Protein AF-0000000078046841 (afdb_homodimer)

pLDDT: mean 71.45, std 25.43, range [23.59, 97.56]

Foldseek 3Di:
DPPPPPCPPWDFDWDADPVGDIQDRDTDHQQAFPLVVLQCDQVRDDPPDPDDDPGSVVDWDDAPNDTGDRGDGNNRPPRPCVPPVNDDDDDDDDDDPPPPPPPPPPPPPPDDPPCPVPPPPD/DPPPPVVDPWDFDWDADPVGDIQDRDTDDQQAFPLVVLQCDQVRDDPPDPDDDPGSVVDWDDAPNDTGDRGDGNNRPPRPCVPPVVDDDDDDDDDDPPPPPPPPPPPPPPDDPPPPVPPVPD

Solvent-accessible surface area (backbone atoms only — not comparable to full-atom values): 14817 Å² total; per-residue (Å²): 131,81,81,64,84,63,82,52,84,51,39,32,36,26,34,34,35,90,89,65,52,68,39,69,68,45,78,38,56,40,77,40,34,41,45,60,52,34,51,44,46,50,79,55,52,61,85,90,59,76,89,63,44,90,48,28,86,28,46,44,46,33,44,89,90,35,75,64,54,55,89,36,28,50,52,63,40,43,56,6,73,61,16,72,50,65,56,46,75,32,39,40,46,66,62,68,75,76,67,81,59,75,67,66,73,73,70,73,78,76,80,79,80,77,74,77,81,70,84,75,80,129,131,80,82,62,80,71,86,50,81,53,39,31,36,25,34,35,34,89,88,65,51,67,38,70,70,43,78,39,56,38,77,41,33,42,46,58,53,34,51,45,45,50,81,55,52,63,86,90,60,77,89,64,43,88,48,26,86,30,48,44,47,32,44,89,89,36,76,65,54,55,90,35,27,51,52,64,40,43,56,6,73,63,16,71,52,63,54,44,75,32,38,40,43,66,61,70,73,77,66,80,60,76,68,68,72,73,70,80,77,77,82,80,80,78,78,71,81,71,79,70,80,126

Secondary structure (DSSP, 8-state):
----S----PEEEEEE-TTSPEEEEEEE-TT-BHHHHHHHHHHHPPTT--S--SSGGGEEEEETTEEPPTTSBTTTS--GGG-SSSEEEEEEEEPP---TT---------------------/----S-S-S-EEEEEE-TTSPEEEEEEE-TT-BHHHHHHHHHHHPPTT--S--SSGGGEEEEETTEEPPTTSBTTTS--GGG-SSSEEEEEEEEPPP--TT---------------------

Radius of gyration: 28.29 Å; Cα contacts (8 Å, |Δi|>4): 381; chains: 2; bounding box: 91×81×50 Å

Sequence (244 aa):
MSVSQDQANQLLIKFRLIDGTDIGPKEFPPATLVRDLKEAIPGLWPKGKENGPKEGEDVKLISGGKILDNNTTLEQCNIALYGNSGVTTMHAVIKQPPQDTEKEMTGNPKQGRTSRCHCVIQMSVSQDQANQLLIKFRLIDGTDIGPKEFPPATLVRDLKEAIPGLWPKGKENGPKEGEDVKLISGGKILDNNTTLEQCNIALYGNSGVTTMHAVIKQPPQDTEKEMTGNPKQGRTSRCHCVIQ

Organism: NCBI:txid267555

InterPro domains:
  IPR000626 Ubiquitin-like domain [PS50053] (11-79)
  IPR029071 Ubiquitin-like domain superfamily [SSF54236] (9-100)
  IPR039540 UBL3-like, ubiquitin domain [PF13881] (10-120)
  IPR040015 UBL3-like [PTHR13169] (8-121)

Structure (mmCIF, N/CA/C/O backbone):
data_AF-0000000078046841-model_v1
#
loop_
_entity.id
_entity.type
_entity.pdbx_description
1 polymer 'Ubiquitin-like domain-containing protein'
#
loop_
_atom_site.group_PDB
_atom_site.id
_atom_site.type_symbol
_atom_site.label_atom_id
_atom_site.label_alt_id
_atom_site.label_comp_id
_atom_site.label_asym_id
_atom_site.label_entity_id
_atom_site.label_seq_id
_atom_site.pdbx_PDB_ins_code
_atom_site.Cartn_x
_atom_site.Cartn_y
_atom_site.Cartn_z
_atom_site.occupancy
_atom_site.B_iso_or_equiv
_atom_site.auth_seq_id
_atom_site.auth_comp_id
_atom_site.auth_asym_id
_atom_site.auth_atom_id
_atom_site.pdbx_PDB_model_num
ATOM 1 N N . MET A 1 1 ? 34.781 8.508 0.606 1 26.69 1 MET A N 1
ATOM 2 C CA . MET A 1 1 ? 33.594 8.539 1.448 1 26.69 1 MET A CA 1
ATOM 3 C C . MET A 1 1 ? 32.438 7.84 0.765 1 26.69 1 MET A C 1
ATOM 5 O O . MET A 1 1 ? 32.062 8.188 -0.358 1 26.69 1 MET A O 1
ATOM 9 N N . SER A 1 2 ? 32.25 6.375 0.798 1 32.28 2 SER A N 1
ATOM 10 C CA . SER A 1 2 ? 31.312 5.457 0.141 1 32.28 2 SER A CA 1
ATOM 11 C C . SER A 1 2 ? 29.891 5.984 0.183 1 32.28 2 SER A C 1
ATOM 13 O O . SER A 1 2 ? 29.375 6.312 1.255 1 32.28 2 SER A O 1
ATOM 15 N N . VAL A 1 3 ? 29.531 6.902 -0.622 1 33.5 3 VAL A N 1
ATOM 16 C CA . VAL A 1 3 ? 28.188 7.418 -0.85 1 33.5 3 VAL A CA 1
ATOM 17 C C . VAL A 1 3 ? 27.156 6.305 -0.638 1 33.5 3 VAL A C 1
ATOM 19 O O . VAL A 1 3 ? 27.125 5.332 -1.396 1 33.5 3 VAL A O 1
ATOM 22 N N . SER A 1 4 ? 27.109 5.742 0.587 1 35.5 4 SER A N 1
ATOM 23 C CA . SER A 1 4 ? 26.375 4.613 1.146 1 35.5 4 SER A CA 1
ATOM 24 C C . SER A 1 4 ? 25.016 4.441 0.459 1 35.5 4 SER A C 1
ATOM 26 O O . SER A 1 4 ? 24.359 5.426 0.131 1 35.5 4 SER A O 1
ATOM 28 N N . GLN A 1 5 ? 24.797 3.455 -0.432 1 38.38 5 GLN A N 1
ATOM 29 C CA . GLN A 1 5 ? 23.672 2.816 -1.095 1 38.38 5 GLN A CA 1
ATOM 30 C C . GLN A 1 5 ? 22.375 3.031 -0.305 1 38.38 5 GLN A C 1
ATOM 32 O O . GLN A 1 5 ? 21.391 2.318 -0.51 1 38.38 5 GLN A O 1
ATOM 37 N N . ASP A 1 6 ? 22.5 3.645 0.898 1 38.75 6 ASP A N 1
ATOM 38 C CA . ASP A 1 6 ? 21.375 3.879 1.797 1 38.75 6 ASP A CA 1
ATOM 39 C C . ASP A 1 6 ? 20.281 4.672 1.1 1 38.75 6 ASP A C 1
ATOM 41 O O . ASP A 1 6 ? 19.422 5.266 1.759 1 38.75 6 ASP A O 1
ATOM 45 N N . GLN A 1 7 ? 20.594 5.34 0.045 1 45.16 7 GLN A N 1
ATOM 46 C CA . GLN A 1 7 ? 19.547 6.066 -0.667 1 45.16 7 GLN A CA 1
ATOM 47 C C . GLN A 1 7 ? 18.234 5.289 -0.665 1 45.16 7 GLN A C 1
ATOM 49 O O . GLN A 1 7 ? 18.078 4.332 -1.424 1 45.16 7 GLN A O 1
ATOM 54 N N . ALA A 1 8 ? 18 4.754 0.41 1 46.78 8 ALA A N 1
ATOM 55 C CA . ALA A 1 8 ? 16.984 3.965 1.11 1 46.78 8 ALA A CA 1
ATOM 56 C C . ALA A 1 8 ? 15.609 4.176 0.498 1 46.78 8 ALA A C 1
ATOM 58 O O . ALA A 1 8 ? 15.367 5.172 -0.187 1 46.78 8 ALA A O 1
ATOM 59 N N . ASN A 1 9 ? 14.781 3.068 0.381 1 63.84 9 ASN A N 1
ATOM 60 C CA . ASN A 1 9 ? 13.375 2.822 0.074 1 63.84 9 ASN A CA 1
ATOM 61 C C . ASN A 1 9 ? 12.477 3.908 0.659 1 63.84 9 ASN A C 1
ATOM 63 O O . ASN A 1 9 ? 11.5 3.607 1.351 1 63.84 9 ASN A O 1
ATOM 67 N N . GLN A 1 10 ? 13.047 5.223 0.376 1 74.44 10 GLN A N 1
ATOM 68 C CA . GLN A 1 10 ? 12.18 6.289 0.861 1 74.44 10 GLN A CA 1
ATOM 69 C C . GLN A 1 10 ? 10.852 6.301 0.108 1 74.44 10 GLN A C 1
ATOM 71 O O . GLN A 1 10 ? 10.781 5.875 -1.047 1 74.44 10 GLN A O 1
ATOM 76 N N . LEU A 1 11 ? 9.844 6.789 0.832 1 78.44 11 LEU A N 1
ATOM 77 C CA . LEU A 1 11 ? 8.523 6.98 0.24 1 78.44 11 LEU A CA 1
ATOM 78 C C . LEU A 1 11 ? 8.289 8.445 -0.092 1 78.44 11 LEU A C 1
ATOM 80 O O . LEU A 1 11 ? 8.57 9.328 0.724 1 78.44 11 LEU A O 1
ATOM 84 N N . LEU A 1 12 ? 7.891 8.688 -1.358 1 83.69 12 LEU A N 1
ATOM 85 C CA . LEU A 1 12 ? 7.465 10.031 -1.739 1 83.69 12 LEU A CA 1
ATOM 86 C C . LEU A 1 12 ? 5.984 10.242 -1.438 1 83.69 12 LEU A C 1
ATOM 88 O O . LEU A 1 12 ? 5.129 9.57 -2.02 1 83.69 12 LEU A O 1
ATOM 92 N N . ILE A 1 13 ? 5.73 11.242 -0.548 1 86.38 13 ILE A N 1
ATOM 93 C CA . ILE A 1 13 ? 4.363 11.422 -0.079 1 86.38 13 ILE A CA 1
ATOM 94 C C . ILE A 1 13 ? 3.916 12.859 -0.336 1 86.38 13 ILE A C 1
ATOM 96 O O . ILE A 1 13 ? 4.672 13.805 -0.091 1 86.38 13 ILE A O 1
ATOM 100 N N . LYS A 1 14 ? 2.781 12.992 -0.887 1 89.62 14 LYS A N 1
ATOM 101 C CA . LYS A 1 14 ? 2.141 14.297 -0.939 1 89.62 14 LYS A CA 1
ATOM 102 C C . LYS A 1 14 ? 0.841 14.312 -0.14 1 89.62 14 LYS A C 1
ATOM 104 O O . LYS A 1 14 ? 0.157 13.289 -0.047 1 89.62 14 LYS A O 1
ATOM 109 N N . PHE A 1 15 ? 0.534 15.43 0.406 1 92.31 15 PHE A N 1
ATOM 110 C CA . PHE A 1 15 ? -0.674 15.625 1.199 1 92.31 15 PHE A CA 1
ATOM 111 C C . PHE A 1 15 ? -1.666 16.516 0.466 1 92.31 15 PHE A C 1
ATOM 113 O O . PHE A 1 15 ? -1.354 17.672 0.144 1 92.31 15 PHE A O 1
ATOM 120 N N . ARG A 1 16 ? -2.848 15.992 0.208 1 90.62 16 ARG A N 1
ATOM 121 C CA . ARG A 1 16 ? -3.893 16.734 -0.483 1 90.62 16 ARG A CA 1
ATOM 122 C C . ARG A 1 16 ? -4.875 17.359 0.511 1 90.62 16 ARG A C 1
ATOM 124 O O . ARG A 1 16 ? -5.473 16.641 1.32 1 90.62 16 ARG A O 1
ATOM 131 N N . LEU A 1 17 ? -4.977 18.672 0.481 1 92.38 17 LEU A N 1
ATOM 132 C CA . LEU A 1 17 ? -5.934 19.375 1.324 1 92.38 17 LEU A CA 1
ATOM 133 C C . LEU A 1 17 ? -7.332 19.328 0.723 1 92.38 17 LEU A C 1
ATOM 135 O O . LEU A 1 17 ? -7.496 18.969 -0.445 1 92.38 17 LEU A O 1
ATOM 139 N N . ILE A 1 18 ? -8.32 19.656 1.503 1 89.62 18 ILE A N 1
ATOM 140 C CA . ILE A 1 18 ? -9.727 19.578 1.113 1 89.62 18 ILE A CA 1
ATOM 141 C C . ILE A 1 18 ? -9.984 20.484 -0.086 1 89.62 18 ILE A C 1
ATOM 143 O O . ILE A 1 18 ? -10.875 20.203 -0.899 1 89.62 18 ILE A O 1
ATOM 147 N N . ASP A 1 19 ? -9.234 21.578 -0.17 1 90.12 19 ASP A N 1
ATOM 148 C CA . ASP A 1 19 ? -9.469 22.531 -1.255 1 90.12 19 ASP A CA 1
ATOM 149 C C . ASP A 1 19 ? -8.695 22.125 -2.51 1 90.12 19 ASP A C 1
ATOM 151 O O . ASP A 1 19 ? -8.688 22.859 -3.5 1 90.12 19 ASP A O 1
ATOM 155 N N . GLY A 1 20 ? -7.957 21.094 -2.479 1 92.31 20 GLY A N 1
ATOM 156 C CA . GLY A 1 20 ? -7.27 20.562 -3.648 1 92.31 20 GLY A CA 1
ATOM 157 C C . GLY A 1 20 ? -5.793 20.922 -3.678 1 92.31 20 GLY A C 1
ATOM 158 O O . GLY A 1 20 ? -5.055 20.453 -4.547 1 92.31 20 GLY A O 1
ATOM 159 N N . THR A 1 21 ? -5.387 21.734 -2.732 1 92.81 21 THR A N 1
ATOM 160 C CA . THR A 1 21 ? -3.971 22.078 -2.654 1 92.81 21 THR A CA 1
ATOM 161 C C . THR A 1 21 ? -3.135 20.859 -2.262 1 92.81 21 THR A C 1
ATOM 163 O O . THR A 1 21 ? -3.523 20.094 -1.376 1 92.81 21 THR A O 1
ATOM 166 N N . ASP A 1 22 ? -2.027 20.672 -2.979 1 92.38 22 ASP A N 1
ATOM 167 C CA . ASP A 1 22 ? -1.104 19.594 -2.637 1 92.38 22 ASP A CA 1
ATOM 168 C C . ASP A 1 22 ? 0.11 20.125 -1.883 1 92.38 22 ASP A C 1
ATOM 170 O O . ASP A 1 22 ? 0.723 21.109 -2.301 1 92.38 22 ASP A O 1
ATOM 174 N N . ILE A 1 23 ? 0.384 19.516 -0.786 1 95.62 23 ILE A N 1
ATOM 175 C CA . ILE A 1 23 ? 1.617 19.75 -0.045 1 95.62 23 ILE A CA 1
ATOM 176 C C . ILE A 1 23 ? 2.621 18.641 -0.341 1 95.62 23 ILE A C 1
ATOM 178 O O . ILE A 1 23 ? 2.367 17.469 -0.047 1 95.62 23 ILE A O 1
ATOM 182 N N . GLY A 1 24 ? 3.748 19.078 -0.824 1 91.81 24 GLY A N 1
ATOM 183 C CA . GLY A 1 24 ? 4.73 18.094 -1.256 1 91.81 24 GLY A CA 1
ATOM 184 C C . GLY A 1 24 ? 4.777 17.922 -2.762 1 91.81 24 GLY A C 1
ATOM 185 O O . GLY A 1 24 ? 4.34 18.812 -3.508 1 91.81 24 GLY A O 1
ATOM 186 N N . PRO A 1 25 ? 5.383 16.781 -3.098 1 90.12 25 PRO A N 1
ATOM 187 C CA . PRO A 1 25 ? 5.773 15.586 -2.354 1 90.12 25 PRO A CA 1
ATOM 188 C C . PRO A 1 25 ? 7.043 15.797 -1.529 1 90.12 25 PRO A C 1
ATOM 190 O O . PRO A 1 25 ? 7.859 16.656 -1.854 1 90.12 25 PRO A O 1
ATOM 193 N N . LYS A 1 26 ? 7.117 15.039 -0.399 1 92.12 26 LYS A N 1
ATOM 194 C CA . LYS A 1 26 ? 8.289 14.961 0.463 1 92.12 26 LYS A CA 1
ATOM 195 C C . LYS A 1 26 ? 8.688 13.508 0.717 1 92.12 26 LYS A C 1
ATOM 197 O O . LYS A 1 26 ? 7.832 12.625 0.753 1 92.12 26 LYS A O 1
ATOM 202 N N . GLU A 1 27 ? 9.961 13.305 0.872 1 88.12 27 GLU A N 1
ATOM 203 C CA . GLU A 1 27 ? 10.461 11.961 1.127 1 88.12 27 GLU A CA 1
ATOM 204 C C . GLU A 1 27 ? 10.445 11.633 2.619 1 88.12 27 GLU A C 1
ATOM 206 O O . GLU A 1 27 ? 10.82 12.469 3.445 1 88.12 27 GLU A O 1
ATOM 211 N N . PHE A 1 28 ? 9.953 10.445 2.883 1 88.75 28 PHE A N 1
ATOM 212 C CA . PHE A 1 28 ? 9.977 9.938 4.25 1 88.75 28 PHE A CA 1
ATOM 213 C C . PHE A 1 28 ? 10.469 8.492 4.273 1 88.75 28 PHE A C 1
ATOM 215 O O . PHE A 1 28 ? 10.117 7.695 3.398 1 88.75 28 PHE A O 1
ATOM 222 N N . PRO A 1 29 ? 11.258 8.18 5.312 1 86.5 29 PRO A N 1
ATOM 223 C CA . PRO A 1 29 ? 11.555 6.758 5.516 1 86.5 29 PRO A CA 1
ATOM 224 C C . PRO A 1 29 ? 10.312 5.93 5.812 1 86.5 29 PRO A C 1
ATOM 226 O O . PRO A 1 29 ? 9.398 6.406 6.488 1 86.5 29 PRO A O 1
ATOM 229 N N . PRO A 1 30 ? 10.281 4.734 5.367 1 80.88 30 PRO A N 1
ATOM 230 C CA . PRO A 1 30 ? 9.148 3.848 5.633 1 80.88 30 PRO A CA 1
ATOM 231 C C . PRO A 1 30 ? 8.883 3.658 7.125 1 80.88 30 PRO A C 1
ATOM 233 O O . PRO A 1 30 ? 7.75 3.369 7.523 1 80.88 30 PRO A O 1
ATOM 236 N N . ALA A 1 31 ? 9.875 3.889 8 1 83.56 31 ALA A N 1
ATOM 237 C CA . ALA A 1 31 ? 9.75 3.688 9.445 1 83.56 31 ALA A CA 1
ATOM 238 C C . ALA A 1 31 ? 9.133 4.91 10.117 1 83.56 31 ALA A C 1
ATOM 240 O O . ALA A 1 31 ? 8.859 4.891 11.32 1 83.56 31 ALA A O 1
ATOM 241 N N . THR A 1 32 ? 8.828 5.934 9.305 1 90.5 32 THR A N 1
ATOM 242 C CA . THR A 1 32 ? 8.25 7.141 9.875 1 90.5 32 THR A CA 1
ATOM 243 C C . THR A 1 32 ? 6.883 6.852 10.484 1 90.5 32 THR A C 1
ATOM 245 O O . THR A 1 32 ? 6.039 6.215 9.852 1 90.5 32 THR A O 1
ATOM 248 N N . LEU A 1 33 ? 6.672 7.262 11.75 1 94.06 33 LEU A N 1
ATOM 249 C CA . LEU A 1 33 ? 5.359 7.172 12.375 1 94.06 33 LEU A CA 1
ATOM 250 C C . LEU A 1 33 ? 4.402 8.203 11.789 1 94.06 33 LEU A C 1
ATOM 252 O O . LEU A 1 33 ?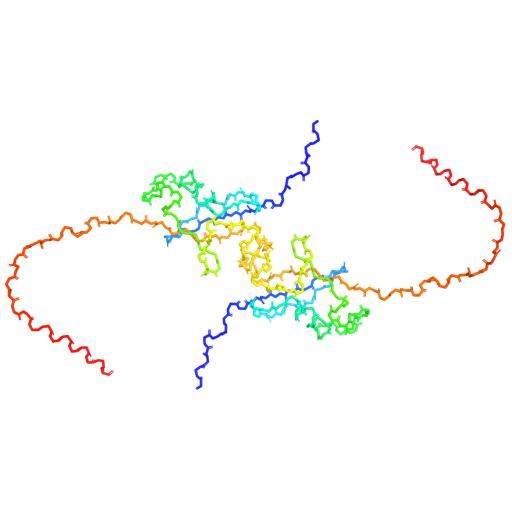 4.816 9.312 11.438 1 94.06 33 LEU A O 1
ATOM 256 N N . VAL A 1 34 ? 3.143 7.883 11.781 1 94.88 34 VAL A N 1
ATOM 257 C CA . VAL A 1 34 ? 2.105 8.781 11.281 1 94.88 34 VAL A CA 1
ATOM 258 C C . VAL A 1 34 ? 2.119 10.078 12.086 1 94.88 34 VAL A C 1
ATOM 260 O O . VAL A 1 34 ? 1.979 11.164 11.523 1 94.88 34 VAL A O 1
ATOM 263 N N . ARG A 1 35 ? 2.328 9.961 13.406 1 97.12 35 ARG A N 1
ATOM 264 C CA . ARG A 1 35 ? 2.379 11.164 14.234 1 97.12 35 ARG A CA 1
ATOM 265 C C . ARG A 1 35 ? 3.49 12.102 13.773 1 97.12 35 ARG A C 1
ATOM 267 O O . ARG A 1 35 ? 3.32 13.32 13.773 1 97.12 35 ARG A O 1
ATOM 274 N N . ASP A 1 36 ? 4.633 11.594 13.398 1 97.25 36 ASP A N 1
ATOM 275 C CA . ASP A 1 36 ? 5.75 12.406 12.93 1 97.25 36 ASP A CA 1
ATOM 276 C C . ASP A 1 36 ? 5.438 13.023 11.562 1 97.25 36 ASP A C 1
ATOM 278 O O . ASP A 1 36 ? 5.844 14.156 11.281 1 97.25 36 ASP A O 1
ATOM 282 N N . LEU A 1 37 ? 4.707 12.297 10.773 1 94.94 37 LEU A N 1
ATOM 283 C CA . LEU A 1 37 ? 4.246 12.828 9.492 1 94.94 37 LEU A CA 1
ATOM 284 C C . LEU A 1 37 ? 3.367 14.055 9.703 1 94.94 37 LEU A C 1
ATOM 286 O O . LEU A 1 37 ? 3.543 15.07 9.023 1 94.94 37 LEU A O 1
ATOM 290 N N . LYS A 1 38 ? 2.463 13.93 10.586 1 97.12 38 LYS A N 1
ATOM 291 C CA . LYS A 1 38 ? 1.571 15.039 10.922 1 97.12 38 LYS A CA 1
ATOM 292 C C . LYS A 1 38 ? 2.361 16.25 11.391 1 97.12 38 LYS A C 1
ATOM 294 O O . LYS A 1 38 ? 2.039 17.391 11.031 1 97.12 38 LYS A O 1
ATOM 299 N N . GLU A 1 39 ? 3.354 16.047 12.18 1 97.56 39 GLU A N 1
ATOM 300 C CA . GLU A 1 39 ? 4.164 17.125 12.742 1 97.56 39 GLU A CA 1
ATOM 301 C C . GLU A 1 39 ? 4.961 17.844 11.656 1 97.56 39 GLU A C 1
ATOM 303 O O . GLU A 1 39 ? 5.387 18.984 11.844 1 97.56 39 GLU A O 1
ATOM 308 N N . ALA A 1 40 ? 5.148 17.203 10.531 1 97 40 ALA A N 1
ATOM 309 C CA . ALA A 1 40 ? 5.918 17.812 9.445 1 97 40 ALA A CA 1
ATOM 310 C C . ALA A 1 40 ? 5.066 18.797 8.656 1 97 40 ALA A C 1
ATOM 312 O O . ALA A 1 40 ? 5.598 19.719 8.023 1 97 40 ALA A O 1
ATOM 313 N N . ILE A 1 41 ? 3.797 18.656 8.648 1 97.19 41 ILE A N 1
ATOM 314 C CA . ILE A 1 41 ? 2.893 19.344 7.738 1 97.19 41 ILE A CA 1
ATOM 315 C C . ILE A 1 41 ? 2.92 20.844 8.031 1 97.19 41 ILE A C 1
ATOM 317 O O . ILE A 1 41 ? 2.992 21.656 7.113 1 97.19 41 ILE A O 1
ATOM 321 N N . PRO A 1 42 ? 2.932 21.281 9.32 1 96.75 42 PRO A N 1
ATOM 322 C CA . PRO A 1 42 ? 3.027 22.719 9.562 1 96.75 42 PRO A CA 1
ATOM 323 C C . PRO A 1 42 ? 4.258 23.344 8.914 1 96.75 42 PRO A C 1
ATOM 325 O O . PRO A 1 42 ? 4.176 24.453 8.367 1 96.75 42 PRO A O 1
ATOM 328 N N . GLY A 1 43 ? 5.312 22.688 8.969 1 96.44 43 GLY A N 1
ATOM 329 C CA . GLY A 1 43 ? 6.547 23.188 8.391 1 96.44 43 GLY A CA 1
ATOM 330 C C . GLY A 1 43 ? 6.547 23.172 6.875 1 96.44 43 GLY A C 1
ATOM 331 O O . GLY A 1 43 ? 7.34 23.859 6.238 1 96.44 43 GLY A O 1
ATOM 332 N N . LEU A 1 44 ? 5.664 22.375 6.312 1 96.06 44 LEU A N 1
ATOM 333 C CA . LEU A 1 44 ? 5.586 22.234 4.863 1 96.06 44 LEU A CA 1
ATOM 334 C C . LEU A 1 44 ? 4.457 23.078 4.285 1 96.06 44 LEU A C 1
ATOM 336 O O . LEU A 1 44 ? 4.234 23.078 3.074 1 96.06 44 LEU A O 1
ATOM 340 N N . TRP A 1 45 ? 3.842 23.766 5.07 1 96.5 45 TRP A N 1
ATOM 341 C CA . TRP A 1 45 ? 2.656 24.531 4.68 1 96.5 45 TRP A CA 1
ATOM 342 C C . TRP A 1 45 ? 3.004 25.594 3.643 1 96.5 45 TRP A C 1
ATOM 344 O O . TRP A 1 45 ? 3.996 26.297 3.785 1 96.5 45 TRP A O 1
ATOM 354 N N . PRO A 1 46 ? 2.164 25.734 2.645 1 95.44 46 PRO A N 1
ATOM 355 C CA . PRO A 1 46 ? 2.498 26.703 1.592 1 95.44 46 PRO A CA 1
ATOM 356 C C . PRO A 1 46 ? 2.529 28.141 2.098 1 95.44 46 PRO A C 1
ATOM 358 O O . PRO A 1 46 ? 1.697 28.531 2.922 1 95.44 46 PRO A O 1
ATOM 361 N N . LYS A 1 47 ? 3.43 28.859 1.618 1 93.94 47 LYS A N 1
ATOM 362 C CA . LYS A 1 47 ? 3.523 30.266 1.985 1 93.94 47 LYS A CA 1
ATOM 363 C C . LYS A 1 47 ? 2.254 31.016 1.599 1 93.94 47 LYS A C 1
ATOM 365 O O . LYS A 1 47 ? 1.738 30.844 0.493 1 93.94 47 LYS A O 1
ATOM 370 N N . GLY A 1 48 ? 1.758 31.844 2.543 1 94.19 48 GLY A N 1
ATOM 371 C CA . GLY A 1 48 ? 0.61 32.688 2.273 1 94.19 48 GLY A CA 1
ATOM 372 C C . GLY A 1 48 ? -0.717 31.984 2.445 1 94.19 48 GLY A C 1
ATOM 373 O O . GLY A 1 48 ? -1.773 32.625 2.449 1 94.19 48 GLY A O 1
ATOM 374 N N . LYS A 1 49 ? -0.641 30.719 2.59 1 95.12 49 LYS A N 1
ATOM 375 C CA . LYS A 1 49 ? -1.893 30 2.787 1 95.12 49 LYS A CA 1
ATOM 376 C C . LYS A 1 49 ? -2.385 30.141 4.223 1 95.12 49 LYS A C 1
ATOM 378 O O . LYS A 1 49 ? -1.614 29.953 5.168 1 95.12 49 LYS A O 1
ATOM 383 N N . GLU A 1 50 ? -3.684 30.422 4.332 1 92.88 50 GLU A N 1
ATOM 384 C CA . GLU A 1 50 ? -4.262 30.656 5.652 1 92.88 50 GLU A CA 1
ATOM 385 C C . GLU A 1 50 ? -4.828 29.375 6.25 1 92.88 50 GLU A C 1
ATOM 387 O O . GLU A 1 50 ? -4.941 28.359 5.562 1 92.88 50 GLU A O 1
ATOM 392 N N . ASN A 1 51 ? -5.039 29.406 7.555 1 91.69 51 ASN A N 1
ATOM 393 C CA . ASN A 1 51 ? -5.727 28.359 8.297 1 91.69 51 ASN A CA 1
ATOM 394 C C . ASN A 1 51 ? -4.926 27.062 8.281 1 91.69 51 ASN A C 1
ATOM 396 O O . ASN A 1 51 ? -5.496 25.984 8.125 1 91.69 51 ASN A O 1
ATOM 400 N N . GLY A 1 52 ? -3.701 27.188 8.375 1 95.19 52 GLY A N 1
ATOM 401 C CA . GLY A 1 52 ? -2.85 26.016 8.523 1 95.19 52 GLY A CA 1
ATOM 402 C C . GLY A 1 52 ? -2.844 25.453 9.93 1 95.19 52 GLY A C 1
ATOM 403 O O . GLY A 1 52 ? -3.25 26.125 10.875 1 95.19 52 GLY A O 1
ATOM 404 N N . PRO A 1 53 ? -2.408 24.203 10.016 1 95.94 53 PRO A N 1
ATOM 405 C CA . PRO A 1 53 ? -2.312 23.578 11.336 1 95.94 53 PRO A CA 1
ATOM 406 C C . PRO A 1 53 ? -1.191 24.172 12.188 1 95.94 53 PRO A C 1
ATOM 408 O O . PRO A 1 53 ? -0.13 24.516 11.664 1 95.94 53 PRO A O 1
ATOM 411 N N . LYS A 1 54 ? -1.499 24.391 13.492 1 94.69 54 LYS A N 1
ATOM 412 C CA . LYS A 1 54 ? -0.473 24.891 14.406 1 94.69 54 LYS A CA 1
ATOM 413 C C . LYS A 1 54 ? 0.48 23.766 14.82 1 94.69 54 LYS A C 1
ATOM 415 O O . LYS A 1 54 ? 1.68 24 14.984 1 94.69 54 LYS A O 1
ATOM 420 N N . GLU A 1 55 ? -0.132 22.594 14.953 1 95.62 55 GLU A N 1
ATOM 421 C CA . GLU A 1 55 ? 0.617 21.406 15.359 1 95.62 55 GLU A CA 1
ATOM 422 C C . GLU A 1 55 ? 0.063 20.156 14.695 1 95.62 55 GLU A C 1
ATOM 424 O O . GLU A 1 55 ? -0.987 20.203 14.047 1 95.62 55 GLU A O 1
ATOM 429 N N . GLY A 1 56 ? 0.769 19.047 14.812 1 96.62 56 GLY A N 1
ATOM 430 C CA . GLY A 1 56 ? 0.362 17.781 14.219 1 96.62 56 GLY A CA 1
ATOM 431 C C . GLY A 1 56 ? -1.008 17.328 14.68 1 96.62 56 GLY A C 1
ATOM 432 O O . GLY A 1 56 ? -1.726 16.656 13.93 1 96.62 56 GLY A O 1
ATOM 433 N N . GLU A 1 57 ? -1.327 17.734 15.883 1 94.94 57 GLU A N 1
ATOM 434 C CA . GLU A 1 57 ? -2.604 17.328 16.453 1 94.94 57 GLU A CA 1
ATOM 435 C C . GLU A 1 57 ? -3.775 17.938 15.695 1 94.94 57 GLU A C 1
ATOM 437 O O . GLU A 1 57 ? -4.898 17.422 15.758 1 94.94 57 GLU A O 1
ATOM 442 N N . ASP A 1 58 ? -3.533 18.984 15.023 1 96.25 58 ASP A N 1
ATOM 443 C CA . ASP A 1 58 ? -4.562 19.641 14.227 1 96.25 58 ASP A CA 1
ATOM 444 C C . ASP A 1 58 ? -4.777 18.938 12.898 1 96.25 58 ASP A C 1
ATOM 446 O O . ASP A 1 58 ? -5.641 19.328 12.109 1 96.25 58 ASP A O 1
ATOM 450 N N . VAL A 1 59 ? -4.055 17.828 12.641 1 96.81 59 VAL A N 1
ATOM 451 C CA . VAL A 1 59 ? -4.062 17.172 11.336 1 96.81 59 VAL A CA 1
ATOM 452 C C . VAL A 1 59 ? -4.594 15.75 11.484 1 96.81 59 VAL A C 1
ATOM 454 O O . VAL A 1 59 ? -4.16 15 12.359 1 96.81 59 VAL A O 1
ATOM 457 N N . LYS A 1 60 ? -5.555 15.453 10.633 1 95.75 60 LYS A N 1
ATOM 458 C CA . LYS A 1 60 ? -6 14.078 10.43 1 95.75 60 LYS A CA 1
ATOM 459 C C . LYS A 1 60 ? -5.586 13.57 9.055 1 95.75 60 LYS A C 1
ATOM 461 O O . LYS A 1 60 ? -5.863 14.211 8.039 1 95.75 60 LYS A O 1
ATOM 466 N N . LEU A 1 61 ? -4.887 12.422 9.102 1 92.56 61 LEU A N 1
ATOM 467 C CA . LEU A 1 61 ? -4.441 11.867 7.832 1 92.56 61 LE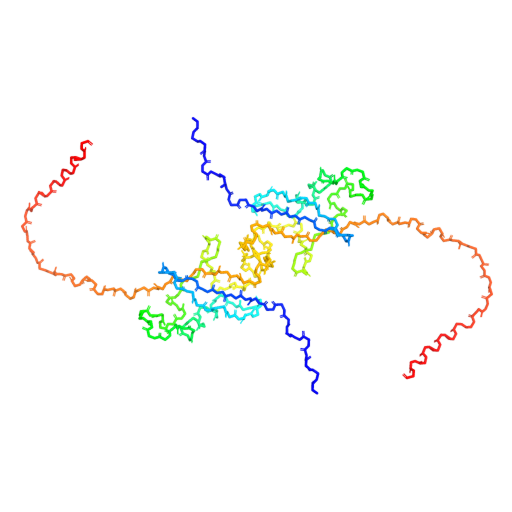U A CA 1
ATOM 468 C C . LEU A 1 61 ? -5.312 10.688 7.418 1 92.56 61 LEU A C 1
ATOM 470 O O . LEU A 1 61 ? -5.582 9.797 8.234 1 92.56 61 LEU A O 1
ATOM 474 N N . ILE A 1 62 ? -5.699 10.711 6.148 1 84.5 62 ILE A N 1
ATOM 475 C CA . ILE A 1 62 ? -6.555 9.68 5.578 1 84.5 62 ILE A CA 1
ATOM 476 C C . ILE A 1 62 ? -5.875 9.07 4.352 1 84.5 62 ILE A C 1
ATOM 478 O O . ILE A 1 62 ? -5.391 9.789 3.479 1 84.5 62 ILE A O 1
ATOM 482 N N . SER A 1 63 ? -5.738 7.797 4.297 1 79.5 63 SER A N 1
ATOM 483 C CA . SER A 1 63 ? -5.223 7.059 3.148 1 79.5 63 SER A CA 1
ATOM 484 C C . SER A 1 63 ? -6.078 5.832 2.848 1 79.5 63 SER A C 1
ATOM 486 O O . SER A 1 63 ? -6.387 5.047 3.748 1 79.5 63 SER A O 1
ATOM 488 N N . GLY A 1 64 ? -6.504 5.848 1.618 1 69.88 64 GLY A N 1
ATOM 489 C CA . GLY A 1 64 ? -7.32 4.707 1.232 1 69.88 64 GLY A CA 1
ATOM 490 C C . GLY A 1 64 ? -8.648 4.652 1.958 1 69.88 64 GLY A C 1
ATOM 491 O O . GLY A 1 64 ? -9.148 3.57 2.271 1 69.88 64 GLY A O 1
ATOM 492 N N . GLY A 1 65 ? -9.117 5.77 2.404 1 70.44 65 GLY A N 1
ATOM 493 C CA . GLY A 1 65 ? -10.406 5.844 3.082 1 70.44 65 GLY A CA 1
ATOM 494 C C . GLY A 1 65 ? -10.312 5.535 4.562 1 70.44 65 GLY A C 1
ATOM 495 O O . GLY A 1 65 ? -11.336 5.438 5.246 1 70.44 65 GLY A O 1
ATOM 496 N N . LYS A 1 66 ? -9.148 5.309 5.062 1 73.56 66 LYS A N 1
ATOM 497 C CA . LYS A 1 66 ? -8.922 5.012 6.473 1 73.56 66 LYS A CA 1
ATOM 498 C C . LYS A 1 66 ? -8.164 6.145 7.16 1 73.56 66 LYS A C 1
ATOM 500 O O . LYS A 1 66 ? -7.227 6.703 6.586 1 73.56 66 LYS A O 1
ATOM 505 N N . ILE A 1 67 ? -8.633 6.504 8.352 1 84.31 67 ILE A N 1
ATOM 506 C CA . ILE A 1 67 ? -7.863 7.438 9.156 1 84.31 67 ILE A CA 1
ATOM 507 C C . ILE A 1 67 ? -6.633 6.738 9.727 1 84.31 67 ILE A C 1
ATOM 509 O O . ILE A 1 67 ? -6.742 5.656 10.312 1 84.31 67 ILE A O 1
ATOM 513 N N . LEU A 1 68 ? -5.496 7.301 9.562 1 85.88 68 LEU A N 1
ATOM 514 C CA . LEU A 1 68 ? -4.25 6.668 9.984 1 85.88 68 LEU A CA 1
ATOM 515 C C . LEU A 1 68 ? -4.02 6.855 11.477 1 85.88 68 LEU A C 1
ATOM 517 O O . LEU A 1 68 ? -4.305 7.922 12.023 1 85.88 68 LEU A O 1
ATOM 521 N N . ASP A 1 69 ? -3.479 5.816 12.133 1 90.94 69 ASP A N 1
ATOM 522 C CA . ASP A 1 69 ? -3.18 5.809 13.562 1 90.94 69 ASP A CA 1
ATOM 523 C C . ASP A 1 69 ? -1.787 6.375 13.836 1 90.94 69 ASP A C 1
ATOM 525 O O . ASP A 1 69 ? -0.814 5.98 13.188 1 90.94 69 ASP A O 1
ATOM 529 N N . ASN A 1 70 ? -1.745 7.27 14.828 1 94.75 70 ASN A N 1
ATOM 530 C CA . ASN A 1 70 ? -0.511 7.969 15.172 1 94.75 70 ASN A CA 1
ATOM 531 C C . ASN A 1 70 ? 0.615 6.996 15.5 1 94.75 70 ASN A C 1
ATOM 533 O O . ASN A 1 70 ? 1.792 7.328 15.359 1 94.75 70 ASN A O 1
ATOM 537 N N . ASN A 1 71 ? 0.213 5.75 15.852 1 93.31 71 ASN A N 1
ATOM 538 C CA . ASN A 1 71 ? 1.199 4.805 16.375 1 93.31 71 ASN A CA 1
ATOM 539 C C . ASN A 1 71 ? 1.588 3.77 15.32 1 93.31 71 ASN A C 1
ATOM 541 O O . ASN A 1 71 ? 2.18 2.74 15.648 1 93.31 71 ASN A O 1
ATOM 545 N N . THR A 1 72 ? 1.283 4.008 14.07 1 86.75 72 THR A N 1
ATOM 546 C CA . THR A 1 72 ? 1.664 3.119 12.977 1 86.75 72 THR A CA 1
ATOM 547 C C . THR A 1 72 ? 2.699 3.787 12.078 1 86.75 72 THR A C 1
ATOM 549 O O . THR A 1 72 ? 2.717 5.012 11.945 1 86.75 72 THR A O 1
ATOM 552 N N . THR A 1 73 ? 3.578 2.988 11.516 1 86.62 73 THR A N 1
ATOM 553 C CA . THR A 1 73 ? 4.57 3.492 10.57 1 86.62 73 THR A CA 1
ATOM 554 C C . THR A 1 73 ? 4 3.527 9.156 1 86.62 73 THR A C 1
ATOM 556 O O . THR A 1 73 ? 2.951 2.939 8.891 1 86.62 73 THR A O 1
ATOM 559 N N . LEU A 1 74 ? 4.707 4.277 8.25 1 82.31 74 LEU A N 1
ATOM 560 C CA . LEU A 1 74 ? 4.297 4.348 6.855 1 82.31 74 LEU A CA 1
ATOM 561 C C . LEU A 1 74 ? 4.293 2.963 6.215 1 82.31 74 LEU A C 1
ATOM 563 O O . LEU A 1 74 ? 3.455 2.672 5.359 1 82.31 74 LEU A O 1
ATOM 567 N N . GLU A 1 75 ? 5.258 2.18 6.598 1 73.94 75 GLU A N 1
ATOM 568 C CA . GLU A 1 75 ? 5.324 0.829 6.047 1 73.94 75 GLU A CA 1
ATOM 569 C C . GLU A 1 75 ? 4.137 -0.013 6.508 1 73.94 75 GLU A C 1
ATOM 571 O O . GLU A 1 75 ? 3.67 -0.887 5.773 1 73.94 75 GLU A O 1
ATOM 576 N N . GLN A 1 76 ? 3.68 0.333 7.633 1 70.81 76 GLN A N 1
ATOM 577 C CA . GLN A 1 76 ? 2.539 -0.398 8.172 1 70.81 76 GLN A CA 1
ATOM 578 C C . GLN A 1 76 ? 1.229 0.096 7.566 1 70.81 76 GLN A C 1
ATOM 580 O O . GLN A 1 76 ? 0.234 -0.632 7.547 1 70.81 76 GLN A O 1
ATOM 585 N N . CYS A 1 77 ? 1.287 1.452 7.168 1 69 77 CYS A N 1
ATOM 586 C CA . CYS A 1 77 ? 0.083 2.041 6.594 1 69 77 CYS A CA 1
ATOM 587 C C . CYS A 1 77 ? -0.18 1.487 5.195 1 69 77 CYS A C 1
ATOM 589 O O . CYS A 1 77 ? 0.757 1.239 4.438 1 69 77 CYS A O 1
ATOM 591 N N . ASN A 1 78 ? -1.09 0.692 4.906 1 54.78 78 ASN A N 1
ATOM 592 C CA . ASN A 1 78 ? -1.461 0.129 3.613 1 54.78 78 ASN A CA 1
ATOM 593 C C . ASN A 1 78 ? -1.605 1.215 2.551 1 54.78 78 ASN A C 1
ATOM 595 O O . ASN A 1 78 ? -2.688 1.404 1.992 1 54.78 78 ASN A O 1
ATOM 599 N N . ILE A 1 79 ? -0.633 2.057 2.312 1 51.72 79 ILE A N 1
ATOM 600 C CA . ILE A 1 79 ? -0.633 3.203 1.409 1 51.72 79 ILE A CA 1
ATOM 601 C C . ILE A 1 79 ? -0.664 2.721 -0.039 1 51.72 79 ILE A C 1
ATOM 603 O O . ILE A 1 79 ? -1.251 3.373 -0.905 1 51.72 79 ILE A O 1
ATOM 607 N N . ALA A 1 80 ? 0.014 1.727 -0.333 1 48.59 80 ALA A N 1
ATOM 608 C CA . ALA A 1 80 ? 0.285 1.247 -1.687 1 48.59 80 ALA A CA 1
ATOM 609 C C . ALA A 1 80 ? -1.012 0.965 -2.439 1 48.59 80 ALA A C 1
ATOM 611 O O . ALA A 1 80 ? -1.07 1.107 -3.662 1 48.59 80 ALA A O 1
ATOM 612 N N . LEU A 1 81 ? -1.987 0.415 -1.742 1 48.38 81 LEU A N 1
ATOM 613 C CA . LEU A 1 81 ? -3.068 -0.098 -2.576 1 48.38 81 LEU A CA 1
ATOM 614 C C . LEU A 1 81 ? -3.582 0.981 -3.523 1 48.38 81 LEU A C 1
ATOM 616 O O . LEU A 1 81 ? -4.203 0.673 -4.543 1 48.38 81 LEU A O 1
ATOM 620 N N . TYR A 1 82 ? -3.201 2.188 -3.031 1 45.81 82 TYR A N 1
ATOM 621 C CA . TYR A 1 82 ? -3.932 3.18 -3.812 1 45.81 82 TYR A CA 1
ATOM 622 C C . TYR A 1 82 ? -3.023 3.83 -4.852 1 45.81 82 TYR A C 1
ATOM 624 O O . TYR A 1 82 ? -3.184 5.012 -5.168 1 45.81 82 TYR A O 1
ATOM 632 N N . GLY A 1 83 ? -1.841 3.156 -5.07 1 45.06 83 GLY A N 1
ATOM 633 C CA . GLY A 1 83 ? -1.107 3.84 -6.125 1 45.06 83 GLY A CA 1
ATOM 634 C C . GLY A 1 83 ? -1.957 4.141 -7.344 1 45.06 83 GLY A C 1
ATOM 635 O O . GLY A 1 83 ? -3.014 3.537 -7.535 1 45.06 83 GLY A O 1
ATOM 636 N N . ASN A 1 84 ? -1.555 5.305 -7.945 1 45.22 84 ASN A N 1
ATOM 637 C CA . ASN A 1 84 ? -2.252 5.793 -9.133 1 45.22 84 ASN A CA 1
ATOM 638 C C . ASN A 1 84 ? -2.553 4.66 -10.109 1 45.22 84 ASN A C 1
ATOM 640 O O . ASN A 1 84 ? -3.602 4.656 -10.758 1 45.22 84 ASN A O 1
ATOM 644 N N . SER A 1 85 ? -1.385 3.992 -10.641 1 49.12 85 SER A N 1
ATOM 645 C CA . SER A 1 85 ? -1.819 2.99 -11.602 1 49.12 85 SER A CA 1
ATOM 646 C C . SER A 1 85 ? -2.559 1.846 -10.922 1 49.12 85 SER A C 1
ATOM 648 O O . SER A 1 85 ? -2.168 1.407 -9.836 1 49.12 85 SER A O 1
ATOM 650 N N . GLY A 1 86 ? -3.756 2.004 -10.859 1 59.66 86 GLY A N 1
ATOM 651 C CA . GLY A 1 86 ? -4.805 1.164 -10.305 1 59.66 86 GLY A CA 1
ATOM 652 C C . GLY A 1 86 ? -4.402 -0.294 -10.188 1 59.66 86 GLY A C 1
ATOM 653 O O . GLY A 1 86 ? -5.129 -1.1 -9.602 1 59.66 86 GLY A O 1
ATOM 654 N N . VAL A 1 87 ? -3.053 -0.689 -10.773 1 69.62 87 VAL A N 1
ATOM 655 C CA . VAL A 1 87 ? -2.744 -2.115 -10.742 1 69.62 87 VAL A CA 1
ATOM 656 C C . VAL A 1 87 ? -1.55 -2.365 -9.82 1 69.62 87 VAL A C 1
ATOM 658 O O . VAL A 1 87 ? -0.503 -1.73 -9.961 1 69.62 87 VAL A O 1
ATOM 661 N N . THR A 1 88 ? -1.56 -3.156 -8.773 1 77.5 88 THR A N 1
ATOM 662 C CA . THR A 1 88 ? -0.498 -3.592 -7.867 1 77.5 88 THR A CA 1
ATOM 663 C C . THR A 1 88 ? 0.242 -4.793 -8.445 1 77.5 88 THR A C 1
ATOM 665 O O . THR A 1 88 ? -0.381 -5.785 -8.828 1 77.5 88 THR A O 1
ATOM 668 N N . THR A 1 89 ? 1.572 -4.648 -8.664 1 80.56 89 THR A N 1
ATOM 669 C CA . THR A 1 89 ? 2.381 -5.762 -9.148 1 80.56 89 THR A CA 1
ATOM 670 C C . THR A 1 89 ? 3.033 -6.508 -7.992 1 80.56 89 THR A C 1
ATOM 672 O O . THR A 1 89 ? 3.697 -5.895 -7.148 1 80.56 89 THR A O 1
ATOM 675 N N .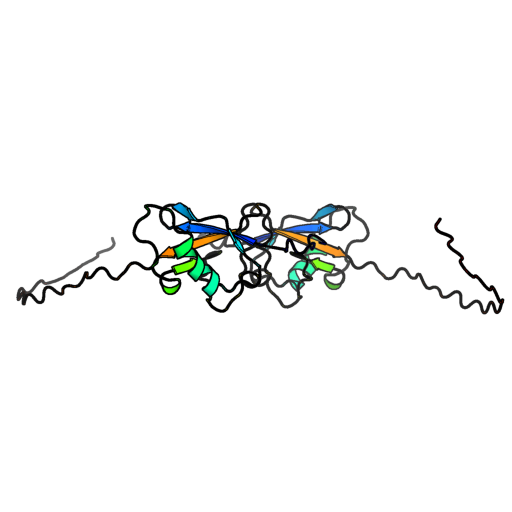 MET A 1 90 ? 2.758 -7.832 -7.887 1 85.38 90 MET A N 1
ATOM 676 C CA . MET A 1 90 ? 3.475 -8.727 -6.984 1 85.38 90 MET A CA 1
ATOM 677 C C . MET A 1 90 ? 4.363 -9.695 -7.762 1 85.38 90 MET A C 1
ATOM 679 O O . MET A 1 90 ? 3.967 -10.195 -8.812 1 85.38 90 MET A O 1
ATOM 683 N N . HIS A 1 91 ? 5.633 -9.914 -7.25 1 87.62 91 HIS A N 1
ATOM 684 C CA . HIS A 1 91 ? 6.492 -10.922 -7.859 1 87.62 91 HIS A CA 1
ATOM 685 C C . HIS A 1 91 ? 6.156 -12.32 -7.355 1 87.62 91 HIS A C 1
ATOM 687 O O . HIS A 1 91 ? 5.984 -12.523 -6.148 1 87.62 91 HIS A O 1
ATOM 693 N N . ALA A 1 92 ? 5.973 -13.203 -8.266 1 94.44 92 ALA A N 1
ATOM 694 C CA . ALA A 1 92 ? 5.711 -14.602 -7.934 1 94.44 92 ALA A CA 1
ATOM 695 C C . ALA A 1 92 ? 6.914 -15.477 -8.258 1 94.44 92 ALA A C 1
ATOM 697 O O . ALA A 1 92 ? 7.344 -15.547 -9.414 1 94.44 92 ALA A O 1
ATOM 698 N N . VAL A 1 93 ? 7.445 -16.156 -7.238 1 93.38 93 VAL A N 1
ATOM 699 C CA . VAL A 1 93 ? 8.539 -17.109 -7.395 1 93.38 93 VAL A CA 1
ATOM 700 C C . VAL A 1 93 ? 8 -18.531 -7.25 1 93.38 93 VAL A C 1
ATOM 702 O O . VAL A 1 93 ? 7.398 -18.875 -6.227 1 93.38 93 VAL A O 1
ATOM 705 N N . ILE A 1 94 ? 8.211 -19.328 -8.312 1 94.81 94 ILE A N 1
ATOM 706 C CA . ILE A 1 94 ? 7.711 -20.703 -8.344 1 94.81 94 ILE A CA 1
ATOM 707 C C . ILE A 1 94 ? 8.797 -21.656 -7.859 1 94.81 94 ILE A C 1
ATOM 709 O O . ILE A 1 94 ? 9.93 -21.609 -8.352 1 94.81 94 ILE A O 1
ATOM 713 N N . LYS A 1 95 ? 8.375 -22.344 -6.844 1 90.38 95 LYS A N 1
ATOM 714 C CA . LYS A 1 95 ? 9.281 -23.391 -6.355 1 90.38 95 LYS A CA 1
ATOM 715 C C . LYS A 1 95 ? 9.477 -24.469 -7.41 1 90.38 95 LYS A C 1
ATOM 717 O O . LYS A 1 95 ? 8.508 -24.953 -8.016 1 90.38 95 LYS A O 1
ATOM 722 N N . GLN A 1 96 ? 10.727 -24.688 -7.793 1 81.06 96 GLN A N 1
ATOM 723 C CA . GLN A 1 96 ? 11.031 -25.75 -8.75 1 81.06 96 GLN A CA 1
ATOM 724 C C . GLN A 1 96 ? 11.25 -27.078 -8.039 1 81.06 96 GLN A C 1
ATOM 726 O O . GLN A 1 96 ? 11.828 -27.125 -6.949 1 81.06 96 GLN A O 1
ATOM 731 N N . PRO A 1 97 ? 10.445 -28.094 -8.453 1 71.75 97 PRO A N 1
ATOM 732 C CA . PRO A 1 97 ? 10.703 -29.406 -7.863 1 71.75 97 PRO A CA 1
ATOM 733 C C . PRO A 1 97 ? 12.188 -29.75 -7.82 1 71.75 97 PRO A C 1
ATOM 735 O O . PRO A 1 97 ? 12.953 -29.344 -8.695 1 71.75 97 PRO A O 1
ATOM 738 N N . PRO A 1 98 ? 12.594 -30.078 -6.625 1 64 98 PRO A N 1
ATOM 739 C CA . PRO A 1 98 ? 14.008 -30.484 -6.555 1 64 98 PRO A CA 1
ATOM 740 C C . PRO A 1 98 ? 14.43 -31.375 -7.715 1 64 98 PRO A C 1
ATOM 742 O O . PRO A 1 98 ? 13.672 -32.281 -8.109 1 64 98 PRO A O 1
ATOM 745 N N . GLN A 1 99 ? 15 -30.781 -8.68 1 54.72 99 GLN A N 1
ATOM 746 C CA . GLN A 1 99 ? 15.594 -31.688 -9.664 1 54.72 99 GLN A CA 1
ATOM 747 C C . GLN A 1 99 ? 16.297 -32.875 -8.977 1 54.72 99 GLN A C 1
ATOM 749 O O . GLN A 1 99 ? 16.875 -32.688 -7.898 1 54.72 99 GLN A O 1
ATOM 754 N N . ASP A 1 100 ? 15.688 -33.969 -9.062 1 50.31 100 ASP A N 1
ATOM 755 C CA . ASP A 1 100 ? 16.406 -35.156 -8.609 1 50.31 100 ASP A CA 1
ATOM 756 C C . ASP A 1 100 ? 17.906 -35.031 -8.922 1 50.31 100 ASP A C 1
ATOM 758 O O . ASP A 1 100 ? 18.344 -35.312 -10.039 1 50.31 100 ASP A O 1
ATOM 762 N N . THR A 1 101 ? 18.422 -33.812 -8.758 1 43.69 101 THR A N 1
ATOM 763 C CA . THR A 1 101 ? 19.844 -33.938 -9.047 1 43.69 101 THR A CA 1
ATOM 764 C C . THR A 1 101 ? 20.438 -35.188 -8.414 1 43.69 101 THR A C 1
ATOM 766 O O . THR A 1 101 ? 21.359 -35.781 -8.977 1 43.69 101 THR A O 1
ATOM 769 N N . GLU A 1 102 ? 20.312 -35.188 -7.082 1 43.41 102 GLU A N 1
ATOM 770 C CA . GLU A 1 102 ? 21.422 -35.844 -6.426 1 43.41 102 GLU A CA 1
ATOM 771 C C . GLU A 1 102 ? 21.328 -37.375 -6.609 1 43.41 102 GLU A C 1
ATOM 773 O O . GLU A 1 102 ? 20.672 -38.062 -5.828 1 43.41 102 GLU A O 1
ATOM 778 N N . LYS A 1 103 ? 20.891 -37.875 -7.75 1 40.81 103 LYS A N 1
ATOM 779 C CA . LYS A 1 103 ? 21.391 -39.219 -7.738 1 40.81 103 LYS A CA 1
ATOM 780 C C . LYS A 1 103 ? 22.844 -39.281 -7.266 1 40.81 103 LYS A C 1
ATOM 782 O O . LYS A 1 103 ? 23.734 -38.75 -7.93 1 40.81 103 LYS A O 1
ATOM 787 N N . GLU A 1 104 ? 23.031 -39.062 -6.031 1 39.03 104 GLU A N 1
ATOM 788 C CA . GLU A 1 104 ? 24.297 -39.406 -5.387 1 39.03 104 GLU A CA 1
ATOM 789 C C . GLU A 1 104 ? 24.938 -40.625 -6.016 1 39.03 104 GLU A C 1
ATOM 791 O O . GLU A 1 104 ? 24.328 -41.719 -6.023 1 39.03 104 GLU A O 1
ATOM 796 N N . MET A 1 105 ? 25.609 -40.375 -7.164 1 36.72 105 MET A N 1
ATOM 797 C CA . MET A 1 105 ? 26.578 -41.406 -7.566 1 36.72 105 MET A CA 1
ATOM 798 C C . MET A 1 105 ? 27.25 -42.031 -6.352 1 36.72 105 MET A C 1
ATOM 800 O O . MET A 1 105 ? 27.953 -41.344 -5.602 1 36.72 105 MET A O 1
ATOM 804 N N . THR A 1 106 ? 26.562 -42.781 -5.621 1 36.41 106 THR A N 1
ATOM 805 C CA . THR A 1 106 ? 27.188 -43.594 -4.586 1 36.41 106 THR A CA 1
ATOM 806 C C . THR A 1 106 ? 28.5 -44.188 -5.086 1 36.41 106 THR A C 1
ATOM 808 O O . THR A 1 106 ? 29.047 -45.094 -4.469 1 36.41 106 THR A O 1
ATOM 811 N N . GLY A 1 107 ? 28.984 -43.812 -6.332 1 34 107 GLY A N 1
ATOM 812 C CA . GLY A 1 107 ? 30.172 -44.625 -6.574 1 34 107 GLY A CA 1
ATOM 813 C C . GLY A 1 107 ? 31.328 -44.25 -5.645 1 34 107 GLY A C 1
ATOM 814 O O . GLY A 1 107 ? 31.422 -43.125 -5.168 1 34 107 GLY A O 1
ATOM 815 N N . ASN A 1 108 ? 31.75 -45.156 -4.766 1 33.09 108 ASN A N 1
ATOM 816 C CA . ASN A 1 108 ? 32.906 -45.25 -3.877 1 33.09 108 ASN A CA 1
ATOM 817 C C . ASN A 1 108 ? 34.188 -44.812 -4.574 1 33.09 108 ASN A C 1
ATOM 819 O O . ASN A 1 108 ? 35.281 -45.125 -4.129 1 33.09 108 ASN A O 1
ATOM 823 N N . PRO A 1 109 ? 34.219 -43.781 -5.551 1 30.14 109 PRO A N 1
ATOM 824 C CA . PRO A 1 109 ? 35.594 -43.75 -6.039 1 30.14 109 PRO A CA 1
ATOM 825 C C . PRO A 1 109 ? 36.562 -43.188 -5.012 1 30.14 109 PRO A C 1
ATOM 827 O O . PRO A 1 109 ? 36.25 -42.188 -4.332 1 30.14 109 PRO A O 1
ATOM 830 N N . LYS A 1 110 ? 37.375 -43.875 -4.262 1 31.05 110 LYS A N 1
ATOM 831 C CA . LYS A 1 110 ? 38.5 -43.562 -3.385 1 31.05 110 LYS A CA 1
ATOM 832 C C . LYS A 1 110 ? 39.438 -42.531 -4.016 1 31.05 110 LYS A C 1
ATOM 834 O O . LYS A 1 110 ? 40.438 -42.156 -3.432 1 31.05 110 LYS A O 1
ATOM 839 N N . GLN A 1 111 ? 39.531 -42.188 -5.387 1 30.44 111 GLN A N 1
ATOM 840 C CA . GLN A 1 111 ? 40.844 -41.688 -5.715 1 30.44 111 GLN A CA 1
ATOM 841 C C . GLN A 1 111 ? 41.062 -40.281 -5.18 1 30.44 111 GLN A C 1
ATOM 843 O O . GLN A 1 111 ? 40.094 -39.531 -5.008 1 30.44 111 GLN A O 1
ATOM 848 N N . GLY A 1 112 ? 42.375 -39.844 -4.73 1 31.98 112 GLY A N 1
ATOM 849 C CA . GLY A 1 112 ? 43.219 -38.812 -4.141 1 31.98 112 GLY A CA 1
ATOM 850 C C . GLY A 1 112 ? 43.219 -37.5 -4.918 1 31.98 112 GLY A C 1
ATOM 851 O O . GLY A 1 112 ? 44.062 -36.656 -4.715 1 31.98 112 GLY A O 1
ATOM 852 N N . ARG A 1 113 ? 42.25 -37.094 -5.668 1 26.7 113 ARG A N 1
ATOM 853 C CA . ARG A 1 113 ? 42.562 -35.969 -6.523 1 26.7 113 ARG A CA 1
ATOM 854 C C . ARG A 1 113 ? 42.656 -34.688 -5.707 1 26.7 113 ARG A C 1
ATOM 856 O O .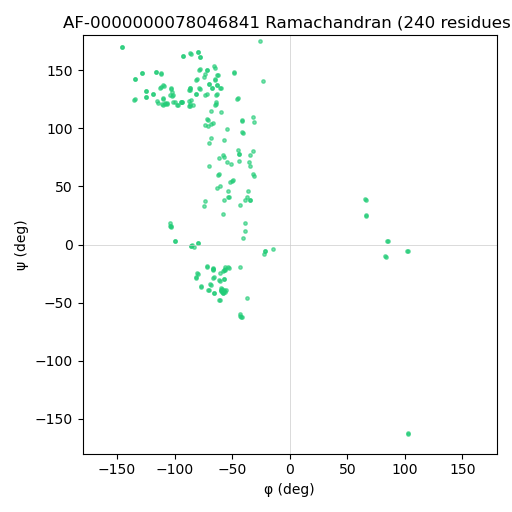 ARG A 1 113 ? 41.844 -34.406 -4.836 1 26.7 113 ARG A O 1
ATOM 863 N N . THR A 1 114 ? 43.938 -34.188 -5.406 1 29.03 114 THR A N 1
ATOM 864 C CA . THR A 1 114 ? 44.438 -32.938 -4.902 1 29.03 114 THR A CA 1
ATOM 865 C C . THR A 1 114 ? 43.906 -31.766 -5.734 1 29.03 114 THR A C 1
ATOM 867 O O . THR A 1 114 ? 44.312 -31.594 -6.887 1 29.03 114 THR A O 1
ATOM 870 N N . SER A 1 115 ? 42.75 -31.531 -5.984 1 23.59 115 SER A N 1
ATOM 871 C CA . SER A 1 115 ? 42.344 -30.469 -6.891 1 23.59 115 SER A CA 1
ATOM 872 C C . SER A 1 115 ? 42.594 -29.094 -6.293 1 23.59 115 SER A C 1
ATOM 874 O O . SER A 1 115 ? 41.938 -28.703 -5.312 1 23.59 115 SER A O 1
ATOM 876 N N . ARG A 1 116 ? 43.812 -28.594 -6.055 1 29.36 116 ARG A N 1
ATOM 877 C CA . ARG A 1 116 ? 44.125 -27.219 -5.715 1 29.36 116 ARG A CA 1
ATOM 878 C C . ARG A 1 116 ? 43.562 -26.25 -6.754 1 29.36 116 ARG A C 1
ATOM 880 O O . ARG A 1 116 ? 43.969 -26.25 -7.91 1 29.36 116 ARG A O 1
ATOM 887 N N . CYS A 1 117 ? 42.312 -25.953 -6.938 1 25.53 117 CYS A N 1
ATOM 888 C CA . CYS A 1 117 ? 41.781 -25.031 -7.941 1 25.53 117 CYS A CA 1
ATOM 889 C C . CYS A 1 117 ? 42.375 -23.641 -7.773 1 25.53 117 CYS A C 1
ATOM 891 O O . CYS A 1 117 ? 42.219 -23.031 -6.715 1 25.53 117 CYS A O 1
ATOM 893 N N . HIS A 1 118 ? 43.625 -23.375 -8.188 1 27.5 118 HIS A N 1
ATOM 894 C CA . HIS A 1 118 ? 44.438 -22.156 -8.289 1 27.5 118 HIS A CA 1
ATOM 895 C C . HIS A 1 118 ? 43.719 -21.078 -9.078 1 27.5 118 HIS A C 1
ATOM 897 O O . HIS A 1 118 ? 44.094 -20.75 -10.203 1 27.5 118 HIS A O 1
ATOM 903 N N . CYS A 1 119 ? 42.5 -20.781 -9.023 1 28.98 119 CYS A N 1
ATOM 904 C CA . CYS A 1 119 ? 42.094 -19.703 -9.93 1 28.98 119 CYS A CA 1
ATOM 905 C C . CYS A 1 119 ? 42.906 -18.438 -9.68 1 28.98 119 CYS A C 1
ATOM 907 O O . CYS A 1 119 ? 42.938 -17.922 -8.555 1 28.98 119 CYS A O 1
ATOM 909 N N . VAL A 1 120 ? 44.062 -18.281 -10.375 1 29.09 120 VAL A N 1
ATOM 910 C CA . VAL A 1 120 ? 45.031 -17.219 -10.641 1 29.09 120 VAL A CA 1
ATOM 911 C C . VAL A 1 120 ? 44.344 -15.992 -11.188 1 29.09 120 VAL A C 1
ATOM 913 O O . VAL A 1 120 ? 43.875 -15.984 -12.336 1 29.09 120 VAL A O 1
ATOM 916 N N . ILE A 1 121 ? 43.219 -15.43 -10.695 1 24.84 121 ILE A N 1
ATOM 917 C CA . ILE A 1 121 ? 42.906 -14.18 -11.375 1 24.84 121 ILE A CA 1
ATOM 918 C C . ILE A 1 121 ? 44.062 -13.188 -11.211 1 24.84 121 ILE A C 1
ATOM 920 O O . ILE A 1 121 ? 44.562 -12.992 -10.109 1 24.84 121 ILE A O 1
ATOM 924 N N . GLN A 1 122 ? 44.75 -12.852 -12.367 1 27.02 122 GLN A N 1
ATOM 925 C CA . GLN A 1 122 ? 45.656 -11.773 -12.734 1 27.02 122 GLN A CA 1
ATOM 926 C C . GLN A 1 122 ? 45.156 -10.43 -12.219 1 27.02 122 GLN A C 1
ATOM 928 O O . GLN A 1 122 ? 43.969 -10.133 -12.297 1 27.02 122 GLN A O 1
ATOM 933 N N . MET B 1 1 ? -33.406 -5.379 -9.188 1 26.86 1 MET B N 1
ATOM 934 C CA . MET B 1 1 ? -32.281 -6.066 -8.57 1 26.86 1 MET B CA 1
ATOM 935 C C . MET B 1 1 ? -31.109 -5.113 -8.352 1 26.86 1 MET B C 1
ATOM 937 O O . MET B 1 1 ? -30.641 -4.477 -9.297 1 26.86 1 MET B O 1
ATOM 941 N N . SER B 1 2 ? -31 -4.23 -7.176 1 31.92 2 SER B N 1
ATOM 942 C CA . SER B 1 2 ? -30.094 -3.152 -6.805 1 31.92 2 SER B CA 1
ATOM 943 C C . SER B 1 2 ? -28.641 -3.531 -7.078 1 31.92 2 SER B C 1
ATOM 945 O O . SER B 1 2 ? -28.188 -4.59 -6.652 1 31.92 2 SER B O 1
ATOM 947 N N . VAL B 1 3 ? -28.172 -3.426 -8.266 1 33.91 3 VAL B N 1
ATOM 948 C CA . VAL B 1 3 ? -26.781 -3.545 -8.695 1 33.91 3 VAL B CA 1
ATOM 949 C C . VAL B 1 3 ? -25.844 -3.057 -7.582 1 33.91 3 VAL B C 1
ATOM 951 O O . VAL B 1 3 ? -25.828 -1.868 -7.258 1 33.91 3 VAL B O 1
ATOM 954 N N . SER B 1 4 ? -25.922 -3.699 -6.391 1 36.03 4 SER B N 1
ATOM 955 C CA . SER B 1 4 ? -25.312 -3.43 -5.086 1 36.03 4 SER B CA 1
ATOM 956 C C . SER B 1 4 ? -23.953 -2.775 -5.234 1 36.03 4 SER B C 1
ATOM 958 O O . SER B 1 4 ? -23.188 -3.121 -6.137 1 36.03 4 SER B O 1
ATOM 960 N N . GLN B 1 5 ? -23.719 -1.526 -4.922 1 37.94 5 GLN B N 1
ATOM 961 C CA . GLN B 1 5 ? -22.594 -0.62 -4.699 1 37.94 5 GLN B CA 1
ATOM 962 C C . GLN B 1 5 ? -21.328 -1.39 -4.328 1 37.94 5 GLN B C 1
ATOM 964 O O . GLN B 1 5 ? -20.344 -0.795 -3.912 1 37.94 5 GLN B O 1
ATOM 969 N N . ASP B 1 6 ? -21.453 -2.73 -4.094 1 40.12 6 ASP B N 1
ATOM 970 C CA . ASP B 1 6 ? -20.375 -3.576 -3.598 1 40.12 6 ASP B CA 1
ATOM 971 C C . ASP B 1 6 ? -19.188 -3.57 -4.559 1 40.12 6 ASP B C 1
ATOM 973 O O . ASP B 1 6 ? -18.312 -4.441 -4.488 1 40.12 6 ASP B O 1
ATOM 977 N N . GLN B 1 7 ? -19.359 -3.299 -5.781 1 44.88 7 GLN B N 1
ATOM 978 C CA . GLN B 1 7 ? -18.281 -3.133 -6.758 1 44.88 7 GLN B CA 1
ATOM 979 C C . GLN B 1 7 ? -17.094 -2.414 -6.148 1 44.88 7 GLN B C 1
ATOM 981 O O . GLN B 1 7 ? -16.828 -1.247 -6.453 1 44.88 7 GLN B O 1
ATOM 986 N N . ALA B 1 8 ? -17.016 -2.377 -4.879 1 48.56 8 ALA B N 1
ATOM 987 C CA . ALA B 1 8 ? -16.156 -1.989 -3.764 1 48.56 8 ALA B CA 1
ATOM 988 C C . ALA B 1 8 ? -14.68 -2.02 -4.176 1 48.56 8 ALA B C 1
ATOM 990 O O . ALA B 1 8 ? -14.336 -2.52 -5.25 1 48.56 8 ALA B O 1
ATOM 991 N N . ASN B 1 9 ? -13.742 -1.565 -3.215 1 64.81 9 ASN B N 1
ATOM 992 C CA . ASN B 1 9 ? -12.32 -1.294 -3.023 1 64.81 9 ASN B CA 1
ATOM 993 C C . ASN B 1 9 ? -11.461 -2.496 -3.412 1 64.81 9 ASN B C 1
ATOM 995 O O . ASN B 1 9 ? -10.547 -2.869 -2.682 1 64.81 9 ASN B O 1
ATOM 999 N N . GLN B 1 10 ? -12 -3.086 -4.617 1 74.44 10 GLN B N 1
ATOM 1000 C CA . GLN B 1 10 ? -11.156 -4.199 -5.027 1 74.44 10 GLN B CA 1
ATOM 1001 C C . GLN B 1 10 ? -9.766 -3.715 -5.438 1 74.44 10 GLN B C 1
ATOM 1003 O O . GLN B 1 10 ? -9.609 -2.578 -5.887 1 74.44 10 GLN B O 1
ATOM 1008 N N . LEU B 1 11 ? -8.805 -4.664 -5.27 1 78.44 11 LEU B N 1
ATOM 1009 C CA . LEU B 1 11 ? -7.438 -4.414 -5.703 1 78.44 11 LEU B CA 1
ATOM 1010 C C . LEU B 1 11 ? -7.133 -5.164 -6.992 1 78.44 11 LEU B C 1
ATOM 1012 O O . LEU B 1 11 ? -7.469 -6.344 -7.129 1 78.44 11 LEU B O 1
ATOM 1016 N N . LEU B 1 12 ? -6.609 -4.414 -7.973 1 83.75 12 LEU B N 1
ATOM 1017 C CA . LEU B 1 12 ? -6.117 -5.051 -9.188 1 83.75 12 LEU B CA 1
ATOM 1018 C C . LEU B 1 12 ? -4.66 -5.477 -9.023 1 83.75 12 LEU B C 1
ATOM 1020 O O . LEU B 1 12 ? -3.777 -4.637 -8.844 1 83.75 12 LEU B O 1
ATOM 1024 N N . ILE B 1 13 ? -4.465 -6.82 -9.156 1 86.31 13 ILE B N 1
ATOM 1025 C CA . ILE B 1 13 ? -3.137 -7.352 -8.867 1 86.31 13 ILE B CA 1
ATOM 1026 C C . ILE B 1 13 ? -2.625 -8.141 -10.07 1 86.31 13 ILE B C 1
ATOM 1028 O O . ILE B 1 13 ? -3.369 -8.93 -10.664 1 86.31 13 ILE B O 1
ATOM 1032 N N . LYS B 1 14 ? -1.442 -7.859 -10.43 1 89.81 14 LYS B N 1
ATOM 1033 C CA . LYS B 1 14 ? -0.757 -8.727 -11.391 1 89.81 14 LYS B CA 1
ATOM 1034 C C . LYS B 1 14 ? 0.461 -9.391 -10.758 1 89.81 14 LYS B C 1
ATOM 1036 O O . LYS B 1 14 ? 1.103 -8.812 -9.875 1 89.81 14 LYS B O 1
ATOM 1041 N N . PHE B 1 15 ? 0.758 -10.562 -11.203 1 92.25 15 PHE B N 1
ATOM 1042 C CA . PHE B 1 15 ? 1.895 -11.336 -10.711 1 92.25 15 PHE B CA 1
ATOM 1043 C C . PHE B 1 15 ? 2.977 -11.438 -11.781 1 92.25 15 PHE B C 1
ATOM 1045 O O . PHE B 1 15 ? 2.734 -11.961 -12.875 1 92.25 15 PHE B O 1
ATOM 1052 N N . ARG B 1 16 ? 4.184 -10.945 -11.461 1 90.62 16 ARG B N 1
ATOM 1053 C CA . ARG B 1 16 ? 5.309 -10.984 -12.391 1 90.62 16 ARG B CA 1
ATOM 1054 C C . ARG B 1 16 ? 6.215 -12.172 -12.102 1 90.62 16 ARG B C 1
ATOM 1056 O O . ARG B 1 16 ? 6.715 -12.328 -10.984 1 90.62 16 ARG B O 1
ATOM 1063 N N . LEU B 1 17 ? 6.363 -13.039 -13.094 1 92.44 17 LEU B N 1
ATOM 1064 C CA . LEU B 1 17 ? 7.266 -14.18 -12.977 1 92.44 17 LEU B CA 1
ATOM 1065 C C . LEU B 1 17 ? 8.711 -13.758 -13.219 1 92.44 17 LEU B C 1
ATOM 1067 O O . LEU B 1 17 ? 8.969 -12.656 -13.703 1 92.44 17 LEU B O 1
ATOM 1071 N N . ILE B 1 18 ? 9.641 -14.617 -12.867 1 89.56 18 ILE B N 1
ATOM 1072 C CA . ILE B 1 18 ? 11.062 -14.328 -12.945 1 89.56 18 ILE B CA 1
ATOM 1073 C C . ILE B 1 18 ? 11.461 -14.055 -14.398 1 89.56 18 ILE B C 1
ATOM 1075 O O . ILE B 1 18 ? 12.406 -13.305 -14.656 1 89.56 18 ILE B O 1
ATOM 1079 N N . ASP B 1 19 ? 10.766 -14.688 -15.328 1 90.38 19 ASP B N 1
ATOM 1080 C CA . ASP B 1 19 ? 11.125 -14.523 -16.734 1 90.38 19 ASP B CA 1
ATOM 1081 C C . ASP B 1 19 ? 10.445 -13.289 -17.328 1 90.38 19 ASP B C 1
ATOM 1083 O O . ASP B 1 19 ? 10.539 -13.047 -18.531 1 90.38 19 ASP B O 1
ATOM 1087 N N . GLY B 1 20 ? 9.664 -12.594 -16.609 1 92.38 20 GLY B N 1
ATOM 1088 C CA . GLY B 1 20 ? 9.062 -11.344 -17.047 1 92.38 20 GLY B CA 1
ATOM 1089 C C . GLY B 1 20 ? 7.609 -11.5 -17.453 1 92.38 20 GLY B C 1
ATOM 1090 O O . GLY B 1 20 ? 6.934 -10.508 -17.75 1 92.38 20 GLY B O 1
ATOM 1091 N N . THR B 1 21 ? 7.148 -12.734 -17.453 1 92.94 21 THR B N 1
ATOM 1092 C CA . THR B 1 21 ? 5.742 -12.961 -17.781 1 92.94 21 THR B CA 1
ATOM 1093 C C . THR B 1 21 ? 4.84 -12.398 -16.688 1 92.94 21 THR B C 1
ATOM 1095 O O . THR B 1 21 ? 5.121 -12.562 -15.5 1 92.94 21 THR B O 1
ATOM 1098 N N . ASP B 1 22 ? 3.797 -11.695 -17.109 1 92.44 22 ASP B N 1
ATOM 1099 C CA . ASP B 1 22 ? 2.811 -11.188 -16.156 1 92.44 22 ASP B CA 1
ATOM 1100 C C . ASP B 1 22 ? 1.551 -12.055 -16.156 1 92.44 22 ASP B C 1
ATOM 1102 O O . ASP B 1 22 ? 1.015 -12.375 -17.219 1 92.44 22 ASP B O 1
ATOM 1106 N N . ILE B 1 23 ? 1.151 -12.414 -15 1 95.75 23 ILE B N 1
ATOM 1107 C CA . ILE B 1 23 ? -0.135 -13.07 -14.789 1 95.75 23 ILE B CA 1
ATOM 1108 C C . ILE B 1 23 ? -1.146 -12.062 -14.25 1 95.75 23 ILE B C 1
ATOM 1110 O O . ILE B 1 23 ? -0.955 -11.5 -13.172 1 95.75 23 ILE B O 1
ATOM 1114 N N . GLY B 1 24 ? -2.209 -11.953 -14.992 1 91.88 24 GLY B N 1
ATOM 1115 C CA . GLY B 1 24 ? -3.182 -10.93 -14.633 1 91.88 24 GLY B CA 1
ATOM 1116 C C . GLY B 1 24 ? -3.104 -9.703 -15.516 1 91.88 24 GLY B C 1
ATOM 1117 O O . GLY B 1 24 ? -2.572 -9.758 -16.625 1 91.88 24 GLY B O 1
ATOM 1118 N N . PRO B 1 25 ? -3.736 -8.648 -14.945 1 90.12 25 PRO B N 1
ATOM 1119 C CA . PRO B 1 25 ? -4.223 -8.383 -13.586 1 90.12 25 PRO B CA 1
ATOM 1120 C C . PRO B 1 25 ? -5.551 -9.078 -13.289 1 90.12 25 PRO B C 1
ATOM 1122 O O . PRO B 1 25 ? -6.309 -9.391 -14.211 1 90.12 25 PRO B O 1
ATOM 1125 N N . LYS B 1 26 ? -5.73 -9.406 -11.992 1 92.25 26 LYS B N 1
ATOM 1126 C CA . LYS B 1 26 ? -6.98 -9.938 -11.453 1 92.25 26 LYS B CA 1
ATOM 1127 C C . LYS B 1 26 ? -7.441 -9.141 -10.242 1 92.25 26 LYS B C 1
ATOM 1129 O O . LYS B 1 26 ? -6.621 -8.594 -9.5 1 92.25 26 LYS B O 1
ATOM 1134 N N . GLU B 1 27 ? -8.734 -9.07 -10.102 1 88.06 27 GLU B N 1
ATOM 1135 C CA . GLU B 1 27 ? -9.297 -8.336 -8.969 1 88.06 27 GLU B CA 1
ATOM 1136 C C . GLU B 1 27 ? -9.414 -9.227 -7.738 1 88.06 27 GLU B C 1
ATOM 1138 O O . GLU B 1 27 ? -9.836 -10.383 -7.84 1 88.06 27 GLU B O 1
ATOM 1143 N N . PHE B 1 28 ? -8.984 -8.633 -6.648 1 89 28 PHE B N 1
ATOM 1144 C CA . PHE B 1 28 ? -9.148 -9.305 -5.363 1 89 28 PHE B CA 1
ATOM 1145 C C . PHE B 1 28 ? -9.68 -8.344 -4.312 1 89 28 PHE B C 1
ATOM 1147 O O . PHE B 1 28 ? -9.289 -7.176 -4.277 1 89 28 PHE B O 1
ATOM 1154 N N . PRO B 1 29 ? -10.562 -8.859 -3.441 1 86.38 29 PRO B N 1
ATOM 1155 C CA . PRO B 1 29 ? -10.93 -8.055 -2.275 1 86.38 29 PRO B CA 1
ATOM 1156 C C . PRO B 1 29 ? -9.742 -7.777 -1.356 1 86.38 29 PRO B C 1
ATOM 1158 O O . PRO B 1 29 ? -8.875 -8.633 -1.187 1 86.38 29 PRO B O 1
ATOM 1161 N N . PRO B 1 30 ? -9.719 -6.66 -0.752 1 80.81 30 PRO B N 1
ATOM 1162 C CA . PRO B 1 30 ? -8.641 -6.316 0.179 1 80.81 30 PRO B CA 1
ATOM 1163 C C . PRO B 1 30 ? -8.516 -7.309 1.331 1 80.81 30 PRO B C 1
ATOM 1165 O O . PRO B 1 30 ? -7.434 -7.461 1.908 1 80.81 30 PRO B O 1
ATOM 1168 N N . ALA B 1 31 ? -9.57 -8.047 1.656 1 83.75 31 ALA B N 1
ATOM 1169 C CA . ALA B 1 31 ? -9.586 -8.984 2.771 1 83.75 31 ALA B CA 1
ATOM 1170 C C . ALA B 1 31 ? -8.984 -10.328 2.361 1 83.75 31 ALA B C 1
ATOM 1172 O O . ALA B 1 31 ? -8.828 -11.227 3.193 1 83.75 31 ALA B O 1
ATOM 1173 N N . THR B 1 32 ? -8.594 -10.43 1.079 1 90.44 32 THR B N 1
ATOM 1174 C CA . THR B 1 32 ? -8.031 -11.688 0.61 1 90.44 32 THR B CA 1
ATOM 1175 C C . THR B 1 32 ? -6.73 -12.008 1.347 1 90.44 32 THR B C 1
ATOM 1177 O O . THR B 1 32 ? -5.855 -11.148 1.473 1 90.44 32 THR B O 1
ATOM 1180 N N . LEU B 1 33 ? -6.602 -13.219 1.898 1 94.06 33 LEU B N 1
ATOM 1181 C CA . LEU B 1 33 ? -5.352 -13.68 2.488 1 94.06 33 LEU B CA 1
ATOM 1182 C C . LEU B 1 33 ? -4.316 -13.977 1.408 1 94.06 33 LEU B C 1
ATOM 1184 O O . LEU B 1 33 ? -4.66 -14.445 0.321 1 94.06 33 LEU B O 1
ATOM 1188 N N . VAL B 1 34 ? -3.08 -13.812 1.752 1 94.81 34 VAL B N 1
ATOM 1189 C CA . VAL B 1 34 ? -1.976 -14.094 0.84 1 94.81 34 VAL B CA 1
ATOM 1190 C C . VAL B 1 34 ? -2.018 -15.555 0.407 1 94.81 34 VAL B C 1
ATOM 1192 O O . VAL B 1 34 ? -1.79 -15.867 -0.764 1 94.81 34 VAL B O 1
ATOM 1195 N N . ARG B 1 35 ? -2.348 -16.453 1.356 1 97.12 35 ARG B N 1
ATOM 1196 C CA . ARG B 1 35 ? -2.436 -17.859 1.012 1 97.12 35 ARG B CA 1
ATOM 1197 C C . ARG B 1 35 ? -3.471 -18.094 -0.085 1 97.12 35 ARG B C 1
ATOM 1199 O O . ARG B 1 35 ? -3.26 -18.922 -0.978 1 97.12 35 ARG B O 1
ATOM 1206 N N . ASP B 1 36 ? -4.598 -17.438 -0.053 1 97.31 36 ASP B N 1
ATOM 1207 C CA . ASP B 1 36 ? -5.641 -17.578 -1.066 1 97.31 36 ASP B CA 1
ATOM 1208 C C . ASP B 1 36 ? -5.184 -17 -2.406 1 97.31 36 ASP B C 1
ATOM 1210 O O . ASP B 1 36 ? -5.531 -17.531 -3.465 1 97.31 36 ASP B O 1
ATOM 1214 N N . LEU B 1 37 ? -4.41 -15.953 -2.332 1 94.94 37 LEU B N 1
ATOM 1215 C CA . LEU B 1 37 ? -3.816 -15.391 -3.541 1 94.94 37 LEU B CA 1
ATOM 1216 C C . LEU B 1 37 ? -2.924 -16.422 -4.234 1 94.94 37 LEU B C 1
ATOM 1218 O O . LEU B 1 37 ? -3.008 -16.594 -5.453 1 94.94 37 LEU B O 1
ATOM 1222 N N . LYS B 1 38 ? -2.104 -17.031 -3.477 1 97.12 38 LYS B N 1
ATOM 1223 C CA . LYS B 1 38 ? -1.212 -18.062 -3.994 1 97.12 38 LYS B CA 1
ATOM 1224 C C . LYS B 1 38 ? -2.002 -19.188 -4.648 1 97.12 38 LYS B C 1
ATOM 1226 O O . LYS B 1 38 ? -1.611 -19.703 -5.699 1 97.12 38 LYS B O 1
ATOM 1231 N N . GLU B 1 39 ? -3.051 -19.578 -4.055 1 97.56 39 GLU B N 1
ATOM 1232 C CA . GLU B 1 39 ? -3.875 -20.672 -4.547 1 97.56 39 GLU B CA 1
ATOM 1233 C C . GLU B 1 39 ? -4.547 -20.312 -5.867 1 97.56 39 GLU B C 1
ATOM 1235 O O . GLU B 1 39 ? -4.961 -21.203 -6.621 1 97.56 39 GLU B O 1
ATOM 1240 N N . ALA B 1 40 ? -4.664 -19.047 -6.16 1 97.06 40 ALA B N 1
ATOM 1241 C CA . ALA B 1 40 ? -5.312 -18.609 -7.391 1 97.06 40 ALA B CA 1
ATOM 1242 C C . ALA B 1 40 ? -4.367 -18.734 -8.586 1 97.06 40 ALA B C 1
ATOM 1244 O O . ALA B 1 40 ? -4.809 -18.859 -9.727 1 97.06 40 ALA B O 1
ATOM 1245 N N . ILE B 1 41 ? -3.098 -18.688 -8.367 1 97.25 41 ILE B N 1
ATOM 1246 C CA . ILE B 1 41 ? -2.098 -18.516 -9.414 1 97.25 41 ILE B CA 1
ATOM 1247 C C . ILE B 1 41 ? -2.102 -19.75 -10.336 1 97.25 41 ILE B C 1
ATOM 1249 O O . ILE B 1 41 ? -2.066 -19.609 -11.562 1 97.25 41 ILE B O 1
ATOM 1253 N N . PRO B 1 42 ? -2.205 -20.984 -9.812 1 96.88 42 PRO B N 1
ATOM 1254 C CA . PRO B 1 42 ? -2.277 -22.125 -10.727 1 96.88 42 PRO B CA 1
ATOM 1255 C C . PRO B 1 42 ? -3.424 -22 -11.727 1 96.88 42 PRO B C 1
ATOM 1257 O O . PRO B 1 42 ? -3.258 -22.344 -12.906 1 96.88 42 PRO B O 1
ATOM 1260 N N . GLY B 1 43 ? -4.512 -21.562 -11.281 1 96.5 43 GLY B N 1
ATOM 1261 C CA . GLY B 1 43 ? -5.672 -21.422 -12.148 1 96.5 43 GLY B CA 1
ATOM 1262 C C . GLY B 1 43 ? -5.535 -20.281 -13.141 1 96.5 43 GLY B C 1
ATOM 1263 O O . GLY B 1 43 ? -6.254 -20.234 -14.148 1 96.5 43 GLY B O 1
ATOM 1264 N N . LEU B 1 44 ? -4.633 -19.375 -12.859 1 96.19 44 LEU B N 1
ATOM 1265 C CA . LEU B 1 44 ? -4.43 -18.203 -13.703 1 96.19 44 LEU B CA 1
ATOM 1266 C C . LEU B 1 44 ? -3.227 -18.391 -14.625 1 96.19 44 LEU B C 1
ATOM 1268 O O . LEU B 1 44 ? -2.9 -17.516 -15.414 1 96.19 44 LEU B O 1
ATOM 1272 N N . TRP B 1 45 ? -2.664 -19.469 -14.562 1 96.56 45 TRP B N 1
ATOM 1273 C CA . TRP B 1 45 ? -1.426 -19.75 -15.281 1 96.56 45 TRP B CA 1
ATOM 1274 C C . TRP B 1 45 ? -1.647 -19.672 -16.781 1 96.56 45 TRP B C 1
ATOM 1276 O O . TRP B 1 45 ? -2.629 -20.219 -17.312 1 96.56 45 TRP B O 1
ATOM 1286 N N . PRO B 1 46 ? -0.714 -19.062 -17.484 1 95.44 46 PRO B N 1
ATOM 1287 C CA . PRO B 1 46 ? -0.925 -18.922 -18.922 1 95.44 46 PRO B CA 1
ATOM 1288 C C . PRO B 1 46 ? -0.954 -20.266 -19.656 1 95.44 46 PRO B C 1
ATOM 1290 O O . PRO B 1 46 ? -0.184 -21.172 -19.328 1 95.44 46 PRO B O 1
ATOM 1293 N N . LYS B 1 47 ? -1.765 -20.344 -20.578 1 94.19 47 LYS B N 1
ATOM 1294 C CA . LYS B 1 47 ? -1.843 -21.562 -21.391 1 94.19 47 LYS B CA 1
ATOM 1295 C C . LYS B 1 47 ? -0.518 -21.828 -22.094 1 94.19 47 LYS B C 1
ATOM 1297 O O . LYS B 1 47 ? 0.093 -20.922 -22.656 1 94.19 47 LYS B O 1
ATOM 1302 N N . GLY B 1 48 ? -0.087 -23.109 -22.031 1 94.5 48 GLY B N 1
ATOM 1303 C CA . GLY B 1 48 ? 1.107 -23.531 -22.75 1 94.5 48 GLY B CA 1
ATOM 1304 C C . GLY B 1 48 ? 2.389 -23.234 -22 1 94.5 48 GLY B C 1
ATOM 1305 O O . GLY B 1 48 ? 3.461 -23.719 -22.359 1 94.5 48 GLY B O 1
ATOM 1306 N N . LYS B 1 49 ? 2.26 -22.5 -20.984 1 95.19 49 LYS B N 1
ATOM 1307 C CA . LYS B 1 49 ? 3.465 -22.203 -20.203 1 95.19 49 LYS B CA 1
ATOM 1308 C C . LYS B 1 49 ? 3.836 -23.391 -19.312 1 95.19 49 LYS B C 1
ATOM 1310 O O . LYS B 1 49 ? 2.98 -23.938 -18.609 1 95.19 49 LYS B O 1
ATOM 1315 N N . GLU B 1 50 ? 5.121 -23.703 -19.344 1 93.25 50 GLU B N 1
ATOM 1316 C CA . GLU B 1 50 ? 5.586 -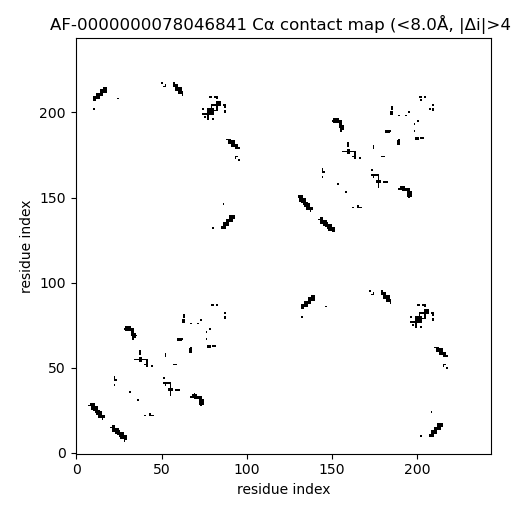24.875 -18.609 1 93.25 50 GLU B CA 1
ATOM 1317 C C . GLU B 1 50 ? 6.051 -24.484 -17.203 1 93.25 50 GLU B C 1
ATOM 1319 O O . GLU B 1 50 ? 6.188 -23.297 -16.891 1 93.25 50 GLU B O 1
ATOM 1324 N N . ASN B 1 51 ? 6.137 -25.5 -16.359 1 92 51 ASN B N 1
ATOM 1325 C CA . ASN B 1 51 ? 6.711 -25.391 -15.023 1 92 51 ASN B CA 1
ATOM 1326 C C . ASN B 1 51 ? 5.879 -24.469 -14.133 1 92 51 ASN B C 1
ATOM 1328 O O . ASN B 1 51 ? 6.43 -23.656 -13.383 1 92 51 ASN B O 1
ATOM 1332 N N . GLY B 1 52 ? 4.648 -24.547 -14.258 1 95.31 52 GLY B N 1
ATOM 1333 C CA . GLY B 1 52 ? 3.752 -23.828 -13.359 1 95.31 52 GLY B CA 1
ATOM 1334 C C . GLY B 1 52 ? 3.604 -24.5 -12.008 1 95.31 52 GLY B C 1
ATOM 1335 O O . GLY B 1 52 ? 3.938 -25.672 -11.852 1 95.31 52 GLY B O 1
ATOM 1336 N N . PRO B 1 53 ? 3.133 -23.703 -11.055 1 96.06 53 PRO B N 1
ATOM 1337 C CA . PRO B 1 53 ? 2.898 -24.266 -9.719 1 96.06 53 PRO B CA 1
ATOM 1338 C C . PRO B 1 53 ? 1.726 -25.234 -9.695 1 96.06 53 PRO B C 1
ATOM 1340 O O . PRO B 1 53 ? 0.727 -25.031 -10.391 1 96.06 53 PRO B O 1
ATOM 1343 N N . LYS B 1 54 ? 1.934 -26.359 -8.953 1 94.94 54 LYS B N 1
ATOM 1344 C CA . LYS B 1 54 ? 0.844 -27.312 -8.797 1 94.94 54 LYS B CA 1
ATOM 1345 C C . LYS B 1 54 ? -0.179 -26.812 -7.777 1 94.94 54 LYS B C 1
ATOM 1347 O O . LYS B 1 54 ? -1.381 -27.047 -7.938 1 94.94 54 LYS B O 1
ATOM 1352 N N . GLU B 1 55 ? 0.366 -26.172 -6.773 1 95.88 55 GLU B N 1
ATOM 1353 C CA . GLU B 1 55 ? -0.456 -25.641 -5.691 1 95.88 55 GLU B CA 1
ATOM 1354 C C . GLU B 1 55 ? 0.114 -24.328 -5.156 1 95.88 55 GLU B C 1
ATOM 1356 O O . GLU B 1 55 ? 1.221 -23.938 -5.523 1 95.88 55 GLU B O 1
ATOM 1361 N N . GLY B 1 56 ? -0.619 -23.641 -4.328 1 96.75 56 GLY B N 1
ATOM 1362 C CA . GLY B 1 56 ? -0.201 -22.375 -3.746 1 96.75 56 GLY B CA 1
ATOM 1363 C C . GLY B 1 56 ? 1.105 -22.469 -2.982 1 96.75 56 GLY B C 1
ATOM 1364 O O . GLY B 1 56 ? 1.868 -21.516 -2.918 1 96.75 56 GLY B O 1
ATOM 1365 N N . GLU B 1 57 ? 1.308 -23.656 -2.455 1 95 57 GLU B N 1
ATOM 1366 C CA . GLU B 1 57 ? 2.512 -23.859 -1.657 1 95 57 GLU B CA 1
ATOM 1367 C C . GLU B 1 57 ? 3.77 -23.766 -2.516 1 95 57 GLU B C 1
ATOM 1369 O O . GLU B 1 57 ? 4.863 -23.531 -1.998 1 95 57 GLU B O 1
ATOM 1374 N N . ASP B 1 58 ? 3.627 -23.953 -3.762 1 96.38 58 ASP B N 1
ATOM 1375 C CA . ASP B 1 58 ? 4.746 -23.859 -4.691 1 96.38 58 ASP B CA 1
ATOM 1376 C C . ASP B 1 58 ? 5.062 -22.406 -5.031 1 96.38 58 ASP B C 1
ATOM 1378 O O . ASP B 1 58 ? 6.004 -22.125 -5.773 1 96.38 58 ASP B O 1
ATOM 1382 N N . VAL B 1 59 ? 4.328 -21.453 -4.438 1 96.81 59 VAL B N 1
ATOM 1383 C CA . VAL B 1 59 ? 4.434 -20.047 -4.816 1 96.81 59 VAL B CA 1
ATOM 1384 C C . VAL B 1 59 ? 4.902 -19.219 -3.617 1 96.81 59 VAL B C 1
ATOM 1386 O O . VAL B 1 59 ? 4.363 -19.344 -2.518 1 96.81 59 VAL B O 1
ATOM 1389 N N . LYS B 1 60 ? 5.926 -18.438 -3.904 1 95.75 60 LYS B N 1
ATOM 1390 C CA . LYS B 1 60 ? 6.328 -17.375 -2.982 1 95.75 60 LYS B CA 1
ATOM 1391 C C . LYS B 1 60 ? 6.016 -15.992 -3.559 1 95.75 60 LYS B C 1
ATOM 1393 O O . LYS B 1 60 ? 6.402 -15.688 -4.691 1 95.75 60 LYS B O 1
ATOM 1398 N N . LEU B 1 61 ? 5.277 -15.242 -2.746 1 92.5 61 LEU B N 1
ATOM 1399 C CA . LEU B 1 61 ? 4.934 -13.906 -3.215 1 92.5 61 LEU B CA 1
ATOM 1400 C C . LEU B 1 61 ? 5.801 -12.852 -2.539 1 92.5 61 LEU B C 1
ATOM 1402 O O . LEU B 1 61 ? 5.973 -12.867 -1.317 1 92.5 61 LEU B O 1
ATOM 1406 N N . ILE B 1 62 ? 6.289 -11.938 -3.375 1 84.38 62 ILE B N 1
ATOM 1407 C CA . ILE B 1 62 ? 7.164 -10.859 -2.916 1 84.38 62 ILE B CA 1
ATOM 1408 C C . ILE B 1 62 ? 6.578 -9.516 -3.332 1 84.38 62 ILE B C 1
ATOM 1410 O O . ILE B 1 62 ? 6.195 -9.328 -4.488 1 84.38 62 ILE B O 1
ATOM 1414 N N . SER B 1 63 ? 6.41 -8.625 -2.432 1 79.25 63 SER B N 1
ATOM 1415 C CA . SER B 1 63 ? 5.977 -7.258 -2.688 1 79.25 63 SER B CA 1
ATOM 1416 C C . SER B 1 63 ? 6.824 -6.258 -1.91 1 79.25 63 SER B C 1
ATOM 1418 O O . SER B 1 63 ? 7.027 -6.41 -0.705 1 79.25 63 SER B O 1
ATOM 1420 N N . GLY B 1 64 ? 7.352 -5.367 -2.707 1 69.88 64 GLY B N 1
A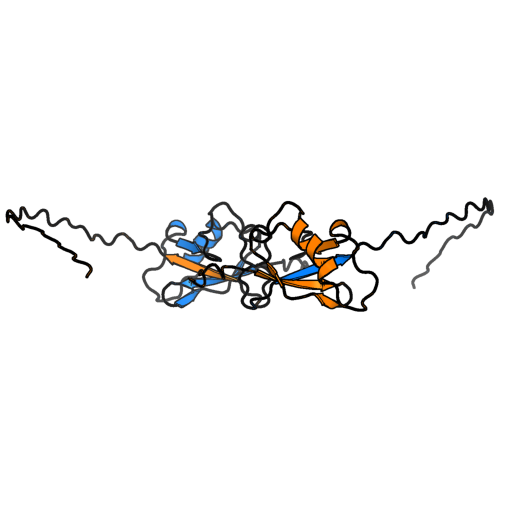TOM 1421 C CA . GLY B 1 64 ? 8.164 -4.355 -2.053 1 69.88 64 GLY B CA 1
ATOM 1422 C C . GLY B 1 64 ? 9.422 -4.918 -1.42 1 69.88 64 GLY B C 1
ATOM 1423 O O . GLY B 1 64 ? 9.859 -4.453 -0.363 1 69.88 64 GLY B O 1
ATOM 1424 N N . GLY B 1 65 ? 9.875 -5.992 -1.909 1 70.69 65 GLY B N 1
ATOM 1425 C CA . GLY B 1 65 ? 11.094 -6.602 -1.407 1 70.69 65 GLY B CA 1
ATOM 1426 C C . GLY B 1 65 ? 10.867 -7.488 -0.198 1 70.69 65 GLY B C 1
ATOM 1427 O O . GLY B 1 65 ? 11.82 -7.98 0.406 1 70.69 65 GLY B O 1
ATOM 1428 N N . LYS B 1 66 ? 9.648 -7.66 0.205 1 73.38 66 LYS B N 1
ATOM 1429 C CA . LYS B 1 66 ? 9.289 -8.5 1.346 1 73.38 66 LYS B CA 1
ATOM 1430 C C . LYS B 1 66 ? 8.508 -9.734 0.9 1 73.38 66 LYS B C 1
ATOM 1432 O O . LYS B 1 66 ? 7.641 -9.641 0.031 1 73.38 66 LYS B O 1
ATOM 1437 N N . ILE B 1 67 ? 8.906 -10.883 1.451 1 84.44 67 ILE B N 1
ATOM 1438 C CA . ILE B 1 67 ? 8.094 -12.078 1.235 1 84.44 67 ILE B CA 1
ATOM 1439 C C . ILE B 1 67 ? 6.805 -11.977 2.039 1 84.44 67 ILE B C 1
ATOM 1441 O O . ILE B 1 67 ? 6.832 -11.695 3.24 1 84.44 67 ILE B O 1
ATOM 1445 N N . LEU B 1 68 ? 5.688 -12.188 1.42 1 85.88 68 LEU B N 1
ATOM 1446 C CA . LEU B 1 68 ? 4.395 -12.016 2.074 1 85.88 68 LEU B CA 1
ATOM 1447 C C . LEU B 1 68 ? 4.035 -13.234 2.91 1 85.88 68 LEU B C 1
ATOM 1449 O O . LEU B 1 68 ? 4.297 -14.367 2.504 1 85.88 68 LEU B O 1
ATOM 1453 N N . ASP B 1 69 ? 3.426 -12.984 4.07 1 90.88 69 ASP B N 1
ATOM 1454 C CA . ASP B 1 69 ? 3.002 -14.023 5.004 1 90.88 69 ASP B CA 1
ATOM 1455 C C . ASP B 1 69 ? 1.61 -14.539 4.648 1 90.88 69 ASP B C 1
ATOM 1457 O O . ASP B 1 69 ? 0.686 -13.758 4.43 1 90.88 69 ASP B O 1
ATOM 1461 N N . ASN B 1 70 ? 1.509 -15.891 4.637 1 94.81 70 ASN B N 1
ATOM 1462 C CA . ASN B 1 70 ? 0.274 -16.562 4.238 1 94.81 70 ASN B CA 1
ATOM 1463 C C . ASN B 1 70 ? -0.909 -16.094 5.086 1 94.81 70 ASN B C 1
ATOM 1465 O O . ASN B 1 70 ? -2.057 -16.156 4.641 1 94.81 70 ASN B O 1
ATOM 1469 N N . ASN B 1 71 ? -0.592 -15.555 6.281 1 93.38 71 ASN B N 1
ATOM 1470 C CA . ASN B 1 71 ? -1.651 -15.266 7.238 1 93.38 71 ASN B CA 1
ATOM 1471 C C . ASN B 1 71 ? -1.981 -13.773 7.281 1 93.38 71 ASN B C 1
ATOM 1473 O O . ASN B 1 71 ? -2.635 -13.305 8.211 1 93.38 71 ASN B O 1
ATOM 1477 N N . THR B 1 72 ? -1.556 -13.016 6.305 1 86.5 72 THR B N 1
ATOM 1478 C CA . THR B 1 72 ? -1.869 -11.602 6.211 1 86.5 72 THR B CA 1
ATOM 1479 C C . THR B 1 72 ? -2.797 -11.328 5.031 1 86.5 72 THR B C 1
ATOM 1481 O O . THR B 1 72 ? -2.758 -12.039 4.027 1 86.5 72 THR B O 1
ATOM 1484 N N . THR B 1 73 ? -3.664 -10.344 5.176 1 86.56 73 THR B N 1
ATOM 1485 C CA . THR B 1 73 ? -4.547 -9.93 4.094 1 86.56 73 THR B CA 1
ATOM 1486 C C . THR B 1 73 ? -3.852 -8.922 3.18 1 86.56 73 THR B C 1
ATOM 1488 O O . THR B 1 73 ? -2.803 -8.383 3.531 1 86.56 73 THR B O 1
ATOM 1491 N N . LEU B 1 74 ? -4.445 -8.727 1.97 1 82.31 74 LEU B N 1
ATOM 1492 C CA . LEU B 1 74 ? -3.914 -7.75 1.025 1 82.31 74 LEU B CA 1
ATOM 1493 C C . LEU B 1 74 ? -3.902 -6.352 1.636 1 82.31 74 LEU B C 1
ATOM 1495 O O . LEU B 1 74 ? -3 -5.559 1.361 1 82.31 74 LEU B O 1
ATOM 1499 N N . GLU B 1 75 ? -4.938 -6.082 2.383 1 74.12 75 GLU B N 1
ATOM 1500 C CA . GLU B 1 75 ? -5.004 -4.77 3.02 1 74.12 75 GLU B CA 1
ATOM 1501 C C . GLU B 1 75 ? -3.891 -4.598 4.051 1 74.12 75 GLU B C 1
ATOM 1503 O O . GLU B 1 75 ? -3.393 -3.49 4.254 1 74.12 75 GLU B O 1
ATOM 1508 N N . GLN B 1 76 ? -3.512 -5.68 4.57 1 70.81 76 GLN B N 1
ATOM 1509 C CA . GLN B 1 76 ? -2.449 -5.648 5.566 1 70.81 76 GLN B CA 1
ATOM 1510 C C . GLN B 1 76 ? -1.075 -5.578 4.91 1 70.81 76 GLN B C 1
ATOM 1512 O O . GLN B 1 76 ? -0.109 -5.117 5.52 1 70.81 76 GLN B O 1
ATOM 1517 N N . CYS B 1 77 ? -1.052 -6.191 3.609 1 68.75 77 CYS B N 1
ATOM 1518 C CA . CYS B 1 77 ? 0.219 -6.203 2.895 1 68.75 77 CYS B CA 1
ATOM 1519 C C . CYS B 1 77 ? 0.589 -4.809 2.41 1 68.75 77 CYS B C 1
ATOM 1521 O O . CYS B 1 77 ? -0.282 -4.035 2.006 1 68.75 77 CYS B O 1
ATOM 1523 N N . ASN B 1 78 ? 1.487 -4.102 2.904 1 54.91 78 ASN B N 1
ATOM 1524 C CA . ASN B 1 78 ? 1.954 -2.779 2.5 1 54.91 78 ASN B CA 1
ATOM 1525 C C . ASN B 1 78 ? 2.227 -2.715 1.001 1 54.91 78 ASN B C 1
ATOM 1527 O O . ASN B 1 78 ? 3.359 -2.465 0.582 1 54.91 78 ASN B O 1
ATOM 1531 N N . ILE B 1 79 ? 1.303 -3.039 0.131 1 51.66 79 ILE B N 1
ATOM 1532 C CA . ILE B 1 79 ? 1.422 -3.117 -1.321 1 51.66 79 ILE B CA 1
ATOM 1533 C C . ILE B 1 79 ? 1.552 -1.713 -1.905 1 51.66 79 ILE B C 1
ATOM 1535 O O . ILE B 1 79 ? 2.232 -1.513 -2.914 1 51.66 79 ILE B O 1
ATOM 1539 N N . ALA B 1 80 ? 0.869 -0.794 -1.4 1 48.62 80 ALA B N 1
ATOM 1540 C CA . ALA B 1 80 ? 0.712 0.553 -1.943 1 48.62 80 ALA B CA 1
ATOM 1541 C C . ALA B 1 80 ? 2.068 1.219 -2.158 1 48.62 80 ALA B C 1
ATOM 1543 O O . ALA B 1 80 ? 2.229 2.031 -3.072 1 48.62 80 ALA B O 1
ATOM 1544 N N . LEU B 1 81 ? 2.971 0.996 -1.229 1 48.12 81 LEU B N 1
ATOM 1545 C CA . LEU B 1 81 ? 4.113 1.899 -1.325 1 48.12 81 LEU B CA 1
ATOM 1546 C C . LEU B 1 81 ? 4.707 1.876 -2.729 1 48.12 81 LEU B C 1
ATOM 1548 O O . LEU B 1 81 ? 5.402 2.814 -3.129 1 48.12 81 LEU B O 1
ATOM 1552 N N . TYR B 1 82 ? 4.309 0.738 -3.342 1 45.75 82 TYR B N 1
ATOM 1553 C CA . TYR B 1 82 ? 5.109 0.66 -4.559 1 45.75 82 TYR B CA 1
ATOM 1554 C C . TYR B 1 82 ? 4.285 1.045 -5.781 1 45.75 82 TYR B C 1
ATOM 1556 O O . TYR B 1 82 ? 4.164 0.264 -6.727 1 45.75 82 TYR B O 1
ATOM 1564 N N . GLY B 1 83 ? 3.143 1.742 -5.516 1 45.22 83 GLY B N 1
ATOM 1565 C CA . GLY B 1 83 ? 2.502 2.131 -6.762 1 45.22 83 GLY B CA 1
ATOM 1566 C C . GLY B 1 83 ? 3.463 2.76 -7.754 1 45.22 83 GLY B C 1
ATOM 1567 O O . GLY B 1 83 ? 4.559 3.188 -7.379 1 45.22 83 GLY B O 1
ATOM 1568 N N . ASN B 1 84 ? 3.072 2.475 -9.047 1 45.41 84 ASN B N 1
ATOM 1569 C CA . ASN B 1 84 ? 3.879 2.975 -10.148 1 45.41 84 ASN B CA 1
ATOM 1570 C C . ASN B 1 84 ? 4.309 4.422 -9.922 1 45.41 84 ASN B C 1
ATOM 1572 O O . ASN B 1 84 ? 5.41 4.816 -10.312 1 45.41 84 ASN B O 1
ATOM 1576 N N . SER B 1 85 ? 3.254 5.352 -9.828 1 49.38 85 SER B N 1
ATOM 1577 C CA . SER B 1 85 ? 3.789 6.703 -9.68 1 49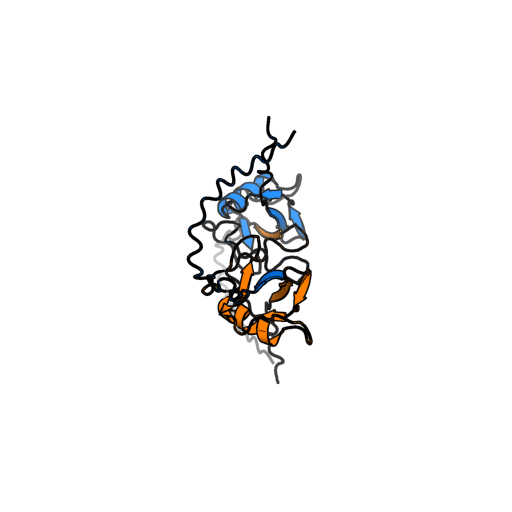.38 85 SER B CA 1
ATOM 1578 C C . SER B 1 85 ? 4.426 6.895 -8.305 1 49.38 85 SER B C 1
ATOM 1580 O O . SER B 1 85 ? 3.9 6.414 -7.297 1 49.38 85 SER B O 1
ATOM 1582 N N . GLY B 1 86 ? 5.59 6.555 -8.281 1 59.78 86 GLY B N 1
ATOM 1583 C CA . GLY B 1 86 ? 6.543 6.648 -7.191 1 59.78 86 GLY B CA 1
ATOM 1584 C C . GLY B 1 86 ? 6.086 7.566 -6.074 1 59.78 86 GLY B C 1
ATOM 1585 O O . GLY B 1 86 ? 6.727 7.645 -5.023 1 59.78 86 GLY B O 1
ATOM 1586 N N . VAL B 1 87 ? 4.75 8.32 -6.277 1 69.56 87 VAL B N 1
ATOM 1587 C CA . VAL B 1 87 ? 4.375 9.273 -5.234 1 69.56 87 VAL B CA 1
ATOM 1588 C C . VAL B 1 87 ? 3.098 8.797 -4.543 1 69.56 87 VAL B C 1
ATOM 1590 O O . VAL B 1 87 ? 2.096 8.516 -5.203 1 69.56 87 VAL B O 1
ATOM 1593 N N . THR B 1 88 ? 2.979 8.586 -3.258 1 77.88 88 THR B N 1
ATOM 1594 C CA . THR B 1 88 ? 1.825 8.242 -2.432 1 77.88 88 THR B CA 1
ATOM 1595 C C . THR B 1 88 ? 1.084 9.5 -1.987 1 77.88 88 THR B C 1
ATOM 1597 O O . THR B 1 88 ? 1.693 10.43 -1.453 1 77.88 88 THR B O 1
ATOM 1600 N N . THR B 1 89 ? -0.224 9.609 -2.357 1 80.94 89 THR B N 1
ATOM 1601 C CA . THR B 1 89 ? -1.034 10.742 -1.925 1 80.94 89 THR B CA 1
ATOM 1602 C C . THR B 1 89 ? -1.81 10.398 -0.655 1 80.94 89 THR B C 1
ATOM 1604 O O . THR B 1 89 ? -2.514 9.391 -0.605 1 80.94 89 THR B O 1
ATOM 1607 N N . MET B 1 90 ? -1.604 11.195 0.415 1 85.75 90 MET B N 1
ATOM 1608 C CA . MET B 1 90 ? -2.43 11.148 1.618 1 85.75 90 MET B CA 1
ATOM 1609 C C . MET B 1 90 ? -3.295 12.398 1.737 1 85.75 90 MET B C 1
ATOM 1611 O O . MET B 1 90 ? -2.838 13.508 1.441 1 85.75 90 MET B O 1
ATOM 1615 N N . HIS B 1 91 ? -4.617 12.227 2.117 1 88.12 91 HIS B N 1
ATOM 1616 C CA . HIS B 1 91 ? -5.469 13.383 2.377 1 88.12 91 HIS B CA 1
ATOM 1617 C C . HIS B 1 91 ? -5.242 13.93 3.779 1 88.12 91 HIS B C 1
ATOM 1619 O O . HIS B 1 91 ? -5.199 13.172 4.75 1 88.12 91 HIS B O 1
ATOM 1625 N N . ALA B 1 92 ? -5.02 15.195 3.861 1 94.5 92 ALA B N 1
ATOM 1626 C CA . ALA B 1 92 ? -4.848 15.867 5.141 1 94.5 92 ALA B CA 1
ATOM 1627 C C . ALA B 1 92 ? -6.059 16.734 5.469 1 94.5 92 ALA B C 1
ATOM 1629 O O . ALA B 1 92 ? -6.395 17.656 4.711 1 94.5 92 ALA B O 1
ATOM 1630 N N . VAL B 1 93 ? -6.691 16.453 6.598 1 93.31 93 VAL B N 1
ATOM 1631 C CA . VAL B 1 93 ? -7.805 17.234 7.105 1 93.31 93 VAL B CA 1
ATOM 1632 C C . VAL B 1 93 ? -7.344 18.078 8.305 1 93.31 93 VAL B C 1
ATOM 1634 O O . VAL B 1 93 ? -6.844 17.531 9.289 1 93.31 93 VAL B O 1
ATOM 1637 N N . ILE B 1 94 ? -7.496 19.406 8.148 1 94.88 94 ILE B N 1
ATOM 1638 C CA . ILE B 1 94 ? -7.055 20.328 9.188 1 94.88 94 ILE B CA 1
ATOM 1639 C C . ILE B 1 94 ? -8.219 20.656 10.117 1 94.88 94 ILE B C 1
ATOM 1641 O O . ILE B 1 94 ? -9.305 21.031 9.664 1 94.88 94 ILE B O 1
ATOM 1645 N N . LYS B 1 95 ? -7.914 20.344 11.352 1 90.69 95 LYS B N 1
ATOM 1646 C CA . LYS B 1 95 ? -8.898 20.719 12.359 1 90.69 95 LYS B CA 1
ATOM 1647 C C . LYS B 1 95 ? -9.062 22.234 12.445 1 90.69 95 LYS B C 1
ATOM 1649 O O . LYS B 1 95 ? -8.07 22.969 12.469 1 90.69 95 LYS B O 1
ATOM 1654 N N . GLN B 1 96 ? -10.289 22.703 12.211 1 81.19 96 GLN B N 1
ATOM 1655 C CA . GLN B 1 96 ? -10.562 24.125 12.328 1 81.19 96 GLN B CA 1
ATOM 1656 C C . GLN B 1 96 ? -10.898 24.5 13.766 1 81.19 96 GLN B C 1
ATOM 1658 O O . GLN B 1 96 ? -11.57 23.75 14.469 1 81.19 96 GLN B O 1
ATOM 1663 N N . PRO B 1 97 ? -10.125 25.484 14.305 1 71.44 97 PRO B N 1
ATOM 1664 C CA . PRO B 1 97 ? -10.492 25.938 15.648 1 71.44 97 PRO B CA 1
ATOM 1665 C C . PRO B 1 97 ? -11.992 26.188 15.797 1 71.44 97 PRO B C 1
ATOM 1667 O O . PRO B 1 97 ? -12.664 26.562 14.836 1 71.44 97 PRO B O 1
ATOM 1670 N N . PRO B 1 98 ? -12.508 25.531 16.781 1 63.66 98 PRO B N 1
ATOM 1671 C CA . PRO B 1 98 ? -13.938 25.797 17 1 63.66 98 PRO B CA 1
ATOM 1672 C C . PRO B 1 98 ? -14.305 27.266 16.828 1 63.66 98 PRO B C 1
ATOM 1674 O O . PRO B 1 98 ? -13.57 28.141 17.297 1 63.66 98 PRO B O 1
ATOM 1677 N N . GLN B 1 99 ? -14.758 27.594 15.672 1 54.09 99 GLN B N 1
ATOM 1678 C CA . GLN B 1 99 ? -15.312 28.953 15.609 1 54.09 99 GLN B CA 1
ATOM 1679 C C . GLN B 1 99 ? -16.141 29.266 16.859 1 54.09 99 GLN B C 1
ATOM 1681 O O . GLN B 1 99 ? -16.797 28.375 17.406 1 54.09 99 GLN B O 1
ATOM 1686 N N . ASP B 1 100 ? -15.594 30.062 17.656 1 50.03 100 ASP B N 1
ATOM 1687 C CA . ASP B 1 100 ? -16.422 30.547 18.75 1 50.03 100 ASP B CA 1
ATOM 1688 C C . ASP B 1 100 ? -17.875 30.703 18.312 1 50.03 100 ASP B C 1
ATOM 1690 O O . ASP B 1 100 ? -18.25 31.719 17.703 1 50.03 100 ASP B O 1
ATOM 1694 N N . THR B 1 101 ? -18.312 29.781 17.516 1 43.22 101 THR B N 1
ATOM 1695 C CA . THR B 1 101 ? -19.719 30.062 17.234 1 43.22 101 THR B CA 1
ATOM 1696 C C . THR B 1 101 ? -20.438 30.516 18.5 1 43.22 101 THR B C 1
ATOM 1698 O O . THR B 1 101 ? -21.328 31.359 18.438 1 43.22 101 THR B O 1
ATOM 1701 N N . GLU B 1 102 ? -20.453 29.578 19.469 1 43.12 102 GLU B N 1
ATOM 1702 C CA . GLU B 1 102 ? -21.672 29.594 20.266 1 43.12 102 GLU B CA 1
ATOM 1703 C C . GLU B 1 102 ? -21.672 30.781 21.234 1 43.12 102 GLU B C 1
ATOM 1705 O O . GLU B 1 102 ? -21.156 30.688 22.344 1 43.12 102 GLU B O 1
ATOM 1710 N N . LYS B 1 103 ? -21.109 31.922 20.906 1 40.44 103 LYS B N 1
ATOM 1711 C CA . LYS B 1 103 ? -21.719 32.844 21.859 1 40.44 103 LYS B CA 1
ATOM 1712 C C . LYS B 1 103 ? -23.219 32.594 21.984 1 40.44 103 LYS B C 1
ATOM 1714 O O . LYS B 1 103 ? -23.969 32.719 21.016 1 40.44 103 LYS B O 1
ATOM 1719 N N . GLU B 1 104 ? -23.562 31.594 22.688 1 39.25 104 GLU B N 1
ATOM 1720 C CA . GLU B 1 104 ? -24.922 31.391 23.172 1 39.25 104 GLU B CA 1
ATOM 1721 C C . GLU B 1 104 ? -25.594 32.719 23.5 1 39.25 104 GLU B C 1
ATOM 1723 O O . GLU B 1 104 ? -25.125 33.469 24.344 1 39.25 104 GLU B O 1
ATOM 1728 N N . MET B 1 105 ? -26.031 33.438 22.484 1 36.31 105 MET B N 1
ATOM 1729 C CA . MET B 1 105 ? -27.031 34.438 22.766 1 36.31 105 MET B CA 1
ATOM 1730 C C . MET B 1 105 ? -27.984 34 23.859 1 36.31 105 MET B C 1
ATOM 1732 O O . MET B 1 105 ? -28.719 33.031 23.688 1 36.31 105 MET B O 1
ATOM 1736 N N . THR B 1 106 ? -27.531 33.875 25.094 1 36.38 106 THR B N 1
ATOM 1737 C CA . THR B 1 106 ? -28.406 33.688 26.234 1 36.38 106 THR B CA 1
ATOM 1738 C C . THR B 1 106 ? -29.672 34.531 26.094 1 36.38 106 THR B C 1
ATOM 1740 O O . THR B 1 106 ? -30.359 34.781 27.078 1 36.38 106 THR B O 1
ATOM 1743 N N . GLY B 1 107 ? -30.016 35.156 24.953 1 33.41 107 GLY B N 1
ATOM 1744 C CA . GLY B 1 107 ? -31.234 35.938 25.125 1 33.41 107 GLY B CA 1
ATOM 1745 C C . GLY B 1 107 ? -32.438 35.062 25.422 1 33.41 107 GLY B C 1
ATOM 1746 O O . GLY B 1 107 ? -32.469 33.906 25.062 1 33.41 107 GLY B O 1
ATOM 1747 N N . ASN B 1 108 ? -33.125 35.25 26.609 1 34.59 108 ASN B N 1
ATOM 1748 C CA . ASN B 1 108 ? -34.406 34.812 27.172 1 34.59 108 ASN B CA 1
ATOM 1749 C C . ASN B 1 108 ? -35.5 34.812 26.125 1 34.59 108 ASN B C 1
ATOM 1751 O O . ASN B 1 108 ? -36.281 35.75 26.062 1 34.59 108 ASN B O 1
ATOM 1755 N N . PRO B 1 109 ? -35.375 34.438 24.781 1 33.78 109 PRO B N 1
ATOM 1756 C CA . PRO B 1 109 ? -36.625 34.656 24.016 1 33.78 109 PRO B CA 1
ATOM 1757 C C . PRO B 1 109 ? -37.75 33.75 24.469 1 33.78 109 PRO B C 1
ATOM 1759 O O . PRO B 1 109 ? -37.531 32.562 24.766 1 33.78 109 PRO B O 1
ATOM 1762 N N . LYS B 1 110 ? -38.781 34.125 25.203 1 31.19 110 LYS B N 1
ATOM 1763 C CA . LYS B 1 110 ? -40.094 33.594 25.609 1 31.19 110 LYS B CA 1
ATOM 1764 C C . LYS B 1 110 ? -40.75 32.812 24.469 1 31.19 110 LYS B C 1
ATOM 1766 O O . LYS B 1 110 ? -41.656 32 24.703 1 31.19 110 LYS B O 1
ATOM 1771 N N . GLN B 1 111 ? -40.844 33.219 23.141 1 32.94 111 GLN B N 1
ATOM 1772 C CA . GLN B 1 111 ? -42.125 32.906 22.484 1 32.94 111 GLN B CA 1
ATOM 1773 C C . GLN B 1 111 ? -42.219 31.406 22.156 1 32.94 111 GLN B C 1
ATOM 1775 O O . GLN B 1 111 ? -41.188 30.75 21.953 1 32.94 111 GLN B O 1
ATOM 1780 N N . GLY B 1 112 ? -43.469 30.703 22.25 1 32.5 112 GLY B N 1
ATOM 1781 C CA . GLY B 1 112 ? -44.219 29.453 22.141 1 32.5 112 GLY B CA 1
ATOM 1782 C C . GLY B 1 112 ? -44.094 28.812 20.781 1 32.5 112 GLY B C 1
ATOM 1783 O O . GLY B 1 112 ? -44.875 27.938 20.438 1 32.5 112 GLY B O 1
ATOM 1784 N N . ARG B 1 113 ? -43 28.766 20.031 1 26.59 113 ARG B N 1
ATOM 1785 C CA . ARG B 1 113 ? -43.062 28.266 18.656 1 26.59 113 ARG B CA 1
ATOM 1786 C C . ARG B 1 113 ? -43.344 26.781 18.609 1 26.59 113 ARG B C 1
ATOM 1788 O O . ARG B 1 113 ? -42.781 26.016 19.391 1 26.59 113 ARG B O 1
ATOM 1795 N N . THR B 1 114 ? -44.594 26.438 18.281 1 29.97 114 THR B N 1
ATOM 1796 C CA . THR B 1 114 ? -45.156 25.156 17.875 1 29.97 114 THR B CA 1
ATOM 1797 C C . THR B 1 114 ? -44.375 24.531 16.75 1 29.97 114 THR B C 1
ATOM 1799 O O . THR B 1 114 ? -44.281 25.078 15.648 1 29.97 114 THR B O 1
ATOM 1802 N N . SER B 1 115 ? -43.188 24.062 16.891 1 27.11 115 SER B N 1
ATOM 1803 C CA . SER B 1 115 ? -42.281 23.484 15.891 1 27.11 115 SER B CA 1
ATOM 1804 C C . SER B 1 115 ? -42.875 22.219 15.281 1 27.11 115 SER B C 1
ATOM 1806 O O . SER B 1 115 ? -42.906 21.172 15.93 1 27.11 115 SER B O 1
ATOM 1808 N N . ARG B 1 116 ? -43.969 22.203 14.664 1 26.39 116 ARG B N 1
ATOM 1809 C CA . ARG B 1 116 ? -44.531 21.062 13.945 1 26.39 116 ARG B CA 1
ATOM 1810 C C . ARG B 1 116 ? -43.656 20.656 12.781 1 26.39 116 ARG B C 1
ATOM 1812 O O . ARG B 1 116 ? -43.656 21.297 11.727 1 26.39 116 ARG B O 1
ATOM 1819 N N . CYS B 1 117 ? -42.406 20.469 12.773 1 27.81 117 CYS B N 1
ATOM 1820 C CA . CYS B 1 117 ? -41.688 20.172 11.547 1 27.81 117 CYS B CA 1
ATOM 1821 C C . CYS B 1 117 ? -42.156 18.875 10.914 1 27.81 117 CYS B C 1
ATOM 1823 O O . CYS B 1 117 ? -42.062 17.812 11.516 1 27.81 117 CYS B O 1
ATOM 1825 N N . HIS B 1 118 ? -43.312 18.875 10.297 1 28.94 118 HIS B N 1
ATOM 1826 C CA . HIS B 1 118 ? -44 17.797 9.562 1 28.94 118 HIS B CA 1
ATOM 1827 C C . HIS B 1 118 ? -43.156 17.328 8.383 1 28.94 118 HIS B C 1
ATOM 1829 O O . HIS B 1 118 ? -43.094 17.984 7.348 1 28.94 118 HIS B O 1
ATOM 1835 N N . CYS B 1 119 ? -42 17.016 8.453 1 28.64 119 CYS B N 1
ATOM 1836 C CA . CYS B 1 119 ? -41.344 16.609 7.211 1 28.64 119 CYS B CA 1
ATOM 1837 C C . CYS B 1 119 ? -42.094 15.438 6.574 1 28.64 119 CYS B C 1
ATOM 1839 O O . CYS B 1 119 ? -42.188 14.352 7.148 1 28.64 119 CYS B O 1
ATOM 1841 N N . VAL B 1 120 ? -43.188 15.758 6.008 1 29.33 120 VAL B N 1
ATOM 1842 C CA . VAL B 1 120 ? -44.062 14.883 5.234 1 29.33 120 VAL B CA 1
ATOM 1843 C C . VAL B 1 120 ? -43.312 14.352 4.016 1 29.33 120 VAL B C 1
ATOM 1845 O O . VAL B 1 120 ? -42.938 15.117 3.123 1 29.33 120 VAL B O 1
ATOM 1848 N N . ILE B 1 121 ? -42.219 13.625 4.148 1 24.83 121 ILE B N 1
ATOM 1849 C CA . ILE B 1 121 ? -41.719 13.094 2.887 1 24.83 121 ILE B CA 1
ATOM 1850 C C . ILE B 1 121 ? -42.812 12.312 2.178 1 24.83 121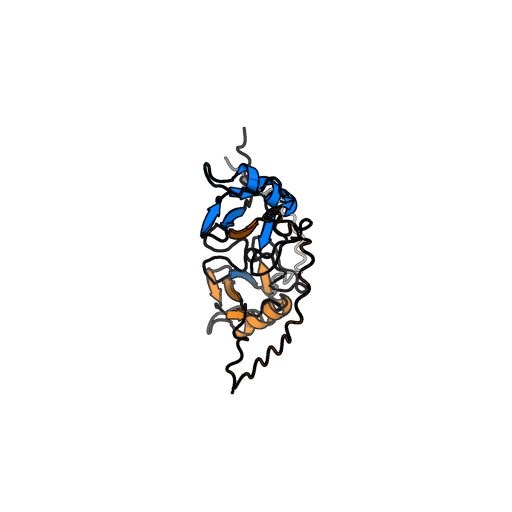 ILE B C 1
ATOM 1852 O O . ILE B 1 121 ? -43.438 11.43 2.773 1 24.83 121 ILE B O 1
ATOM 1856 N N . GLN B 1 122 ? -43.438 13.031 1.181 1 26.69 122 GLN B N 1
ATOM 1857 C CA . GLN B 1 122 ? -44.281 12.516 0.115 1 26.69 122 GLN B CA 1
ATOM 1858 C C . GLN B 1 122 ? -43.688 11.234 -0.484 1 26.69 122 GLN B C 1
ATOM 1860 O O . GLN B 1 122 ? -42.5 11.164 -0.745 1 26.69 122 GLN B O 1
#

Nearest PDB structures (foldseek):
  4x57-assembly2_D  TM=8.821E-01  e=2.219E-06  Arabidopsis thaliana
  1se9-assembly1_A  TM=6.953E-01  e=1.274E-05  Arabidopsis thaliana
  2gbm-assembly3_C  TM=8.004E-01  e=2.783E-02  Homo sapiens
  3q3m-assembly1_C  TM=6.730E-01  e=4.908E+00  Ectopseudomonas mendocina
  4x57-assembly2_D  TM=8.834E-01  e=6.215E-06  Arabidopsis thaliana